Protein AF-A0AAU9XNI4-F1 (afdb_monomer_lite)

Secondary structure (DSSP, 8-state):
-PPPHHHHHHHHHHHHHS-TTTTPPP-------SS-SS---PPPSSTT----TTHHHHHHHBSSTTSPBPPPGGGSHHHHHHHHHHHHH--S-EEETTEEEPHHHHHHHHHHHHHHHHHT-HHHHHH---------HHHHHHHHHHHHHHHHHHHHHTTS----S-S--SSPPPPPPPPPSS-----SPP-----PPP--TT----------PPPPPP-PPPPPPP---PPPP-----PPPPP------------THHHHHHHHHTSS---TT--B-TTTSSB--TTTEEEETTEEEETTSSS-HHHHHHHHHHHS---PPP--

pLDDT: mean 70.48, std 19.42, range [34.66, 96.81]

Structure (mmCIF, N/CA/C/O backbone):
data_AF-A0AAU9XNI4-F1
#
_entry.id   AF-A0AAU9XNI4-F1
#
loop_
_atom_site.group_PDB
_atom_site.id
_atom_site.type_symbol
_atom_site.label_atom_id
_atom_site.label_alt_id
_atom_site.label_comp_id
_atom_site.label_asym_id
_atom_site.label_entity_id
_atom_site.label_seq_id
_atom_site.pdbx_PDB_ins_code
_atom_site.Cartn_x
_atom_site.Cartn_y
_atom_site.Cartn_z
_atom_site.occupancy
_atom_site.B_iso_or_equiv
_atom_site.auth_seq_id
_atom_site.auth_comp_id
_atom_site.auth_asym_id
_atom_site.auth_atom_id
_atom_site.pdbx_PDB_model_num
ATOM 1 N N . MET A 1 1 ? 1.219 12.174 18.904 1.00 65.38 1 MET A N 1
ATOM 2 C CA . MET A 1 1 ? -0.130 12.621 19.318 1.00 65.38 1 MET A CA 1
ATOM 3 C C . MET A 1 1 ? -1.025 11.400 19.369 1.00 65.38 1 MET A C 1
ATOM 5 O O . MET A 1 1 ? -1.149 10.740 18.344 1.00 65.38 1 MET A O 1
ATOM 9 N N . ALA A 1 2 ? -1.551 11.067 20.546 1.00 80.56 2 ALA A N 1
ATOM 10 C CA . ALA A 1 2 ? -2.466 9.942 20.737 1.00 80.56 2 ALA A CA 1
ATOM 11 C C . ALA A 1 2 ? -3.864 10.261 20.172 1.00 80.56 2 ALA A C 1
ATOM 13 O O . ALA A 1 2 ? -4.208 11.435 20.024 1.00 80.56 2 ALA A O 1
ATOM 14 N N . LEU A 1 3 ? -4.651 9.230 19.842 1.00 88.44 3 LEU A N 1
ATOM 15 C CA . LEU A 1 3 ? -6.060 9.398 19.460 1.00 88.44 3 LEU A CA 1
ATOM 16 C C . LEU A 1 3 ? -6.871 9.900 20.658 1.00 88.44 3 LEU A C 1
ATOM 18 O O . LEU A 1 3 ? -6.750 9.347 21.752 1.00 88.44 3 LEU A O 1
ATOM 22 N N . SER A 1 4 ? -7.721 10.907 20.450 1.00 93.19 4 SER A N 1
ATOM 23 C CA . SER A 1 4 ? -8.683 11.328 21.471 1.00 93.19 4 SER A CA 1
ATOM 24 C C . SER A 1 4 ? -9.759 10.257 21.687 1.00 93.19 4 SER A C 1
ATOM 26 O O . SER A 1 4 ? -10.029 9.436 20.809 1.00 93.19 4 SER A O 1
ATOM 28 N N . ASN A 1 5 ? -10.445 10.294 22.833 1.00 92.81 5 ASN A N 1
ATOM 29 C CA . ASN A 1 5 ? -11.563 9.379 23.098 1.00 92.81 5 ASN A CA 1
ATOM 30 C C . ASN A 1 5 ? -12.705 9.531 22.080 1.00 92.81 5 ASN A C 1
ATOM 32 O O . ASN A 1 5 ? -13.353 8.548 21.732 1.00 92.81 5 ASN A O 1
ATOM 36 N N . THR A 1 6 ? -12.944 10.743 21.573 1.00 94.75 6 THR A N 1
ATOM 37 C CA . THR A 1 6 ? -13.942 10.986 20.521 1.00 94.75 6 THR A CA 1
ATOM 38 C C . THR A 1 6 ? -13.533 10.338 19.200 1.00 94.75 6 THR A C 1
ATOM 40 O O . THR A 1 6 ? -14.339 9.644 18.587 1.00 94.75 6 THR A O 1
ATOM 43 N N . GLN A 1 7 ? -12.264 10.472 18.802 1.00 94.25 7 GLN A N 1
ATOM 44 C CA . GLN A 1 7 ? -11.718 9.822 17.608 1.00 94.25 7 GLN A CA 1
ATOM 45 C C . GLN A 1 7 ? -11.710 8.294 17.735 1.00 94.25 7 GLN A C 1
ATOM 47 O O . GLN A 1 7 ? -12.001 7.596 16.766 1.00 94.25 7 GLN A O 1
ATOM 52 N N . ALA A 1 8 ? -11.410 7.768 18.925 1.00 93.88 8 ALA A N 1
ATOM 53 C CA . ALA A 1 8 ? -11.440 6.335 19.200 1.00 93.88 8 ALA A CA 1
ATOM 54 C C . ALA A 1 8 ? -12.861 5.766 19.059 1.00 93.88 8 ALA A C 1
ATOM 56 O O . ALA A 1 8 ? -13.056 4.791 18.335 1.00 93.88 8 ALA A O 1
ATOM 57 N N . LYS A 1 9 ? -13.862 6.415 19.671 1.00 95.88 9 LYS A N 1
ATOM 58 C CA . LYS A 1 9 ? -15.278 6.031 19.533 1.00 95.88 9 LYS A CA 1
ATOM 59 C C . LYS A 1 9 ? -15.742 6.067 18.080 1.00 95.88 9 LYS A C 1
ATOM 61 O O . LYS A 1 9 ? -16.407 5.137 17.637 1.00 95.88 9 LYS A O 1
ATOM 66 N N . GLU A 1 10 ? -15.354 7.097 17.334 1.00 96.19 10 GLU A N 1
ATOM 67 C CA . GLU A 1 10 ? -15.701 7.199 15.917 1.00 96.19 10 GLU A CA 1
ATOM 68 C C . GLU A 1 10 ? -15.034 6.101 15.081 1.00 96.19 10 GLU A C 1
ATOM 70 O O . GLU A 1 10 ? -15.686 5.476 14.252 1.00 96.19 10 GLU A O 1
ATOM 75 N N . THR A 1 11 ? -13.765 5.785 15.351 1.00 94.56 11 THR A N 1
ATOM 76 C CA . THR A 1 11 ? -13.062 4.673 14.688 1.00 94.56 11 THR A CA 1
ATOM 77 C C . THR A 1 11 ? -13.780 3.343 14.928 1.00 94.56 11 THR A C 1
ATOM 79 O O . THR A 1 11 ? -13.970 2.570 13.993 1.00 94.56 11 THR A O 1
ATOM 82 N N . ILE A 1 12 ? -14.234 3.093 16.161 1.00 95.12 12 ILE A N 1
ATOM 83 C CA . ILE A 1 12 ? -14.996 1.889 16.520 1.00 95.12 12 ILE A CA 1
ATOM 84 C C . ILE A 1 12 ? -16.353 1.868 15.809 1.00 95.12 12 ILE A C 1
ATOM 86 O O . ILE A 1 12 ? -16.746 0.833 15.274 1.00 95.12 12 ILE A O 1
ATOM 90 N N . ARG A 1 13 ? -17.060 3.004 15.770 1.00 96.81 13 ARG A N 1
ATOM 91 C CA . ARG A 1 13 ? -18.342 3.136 15.064 1.00 96.81 13 ARG A CA 1
ATOM 92 C C . ARG A 1 13 ? -18.183 2.815 13.579 1.00 96.81 13 ARG A C 1
ATOM 94 O O . ARG A 1 13 ? -18.954 2.025 13.043 1.00 96.81 13 ARG A O 1
ATOM 101 N N . LEU A 1 14 ? -17.162 3.387 12.939 1.00 95.19 14 LEU A N 1
ATOM 102 C CA . LEU A 1 14 ? -16.848 3.135 11.534 1.00 95.19 14 LEU A CA 1
ATOM 103 C C . LEU A 1 14 ? -16.475 1.669 11.303 1.00 95.19 14 LEU A C 1
ATOM 105 O O . LEU A 1 14 ? -17.012 1.059 10.385 1.00 95.19 14 LEU A O 1
ATOM 109 N N . TRP A 1 15 ? -15.640 1.078 12.162 1.00 94.38 15 TRP A N 1
ATOM 110 C CA . TRP A 1 15 ? -15.290 -0.343 12.086 1.00 94.38 15 TRP A CA 1
ATOM 111 C C . TRP A 1 15 ? -16.522 -1.250 12.152 1.00 94.38 15 TRP A C 1
ATOM 113 O O . TRP A 1 15 ? -16.702 -2.089 11.277 1.00 94.38 15 TRP A O 1
ATOM 123 N N . LYS A 1 16 ? -17.408 -1.041 13.135 1.00 93.69 16 LYS A N 1
ATOM 124 C CA . LYS A 1 16 ? -18.644 -1.829 13.292 1.00 93.69 16 LYS A CA 1
ATOM 125 C C . LYS A 1 16 ? -19.624 -1.644 12.126 1.00 93.69 16 LYS A C 1
ATOM 127 O O . LYS A 1 16 ? -20.461 -2.508 11.906 1.00 93.69 16 LYS A O 1
ATOM 132 N N . SER A 1 17 ? -19.513 -0.542 11.378 1.00 95.38 17 SER A N 1
ATOM 133 C CA . SER A 1 17 ? -20.309 -0.295 10.167 1.00 95.38 17 SER A CA 1
ATOM 134 C C . SER A 1 17 ? -19.727 -0.906 8.885 1.00 95.38 17 SER A C 1
ATOM 136 O O . SER A 1 17 ? -20.398 -0.891 7.855 1.00 95.38 17 SER A O 1
ATOM 138 N N . LEU A 1 18 ? -18.490 -1.421 8.913 1.00 92.94 18 LEU A N 1
ATOM 139 C CA . LEU A 1 18 ? -17.895 -2.100 7.760 1.00 92.94 18 LEU A CA 1
ATOM 140 C C . LEU A 1 18 ? -18.588 -3.439 7.505 1.00 92.94 18 LEU A C 1
ATOM 142 O O . LEU A 1 18 ? -18.997 -4.122 8.442 1.00 92.94 18 LEU A O 1
ATOM 146 N N . HIS A 1 19 ? -18.644 -3.848 6.239 1.00 92.75 19 HIS A N 1
ATOM 147 C CA . HIS A 1 19 ? -19.140 -5.168 5.864 1.00 92.75 19 HIS A CA 1
ATOM 148 C C . HIS A 1 19 ? -18.263 -6.270 6.487 1.00 92.75 19 HIS A C 1
ATOM 150 O O . HIS A 1 19 ? -17.045 -6.114 6.563 1.00 92.75 19 HIS A O 1
ATOM 156 N N . GLU A 1 20 ? -18.840 -7.412 6.870 1.00 90.25 20 GLU A N 1
ATOM 157 C CA . GLU A 1 20 ? -18.099 -8.536 7.484 1.00 90.25 20 GLU A CA 1
ATOM 158 C C . GLU A 1 20 ? -16.915 -9.009 6.625 1.00 90.25 20 GLU A C 1
ATOM 160 O O . GLU A 1 20 ? -15.864 -9.397 7.132 1.00 90.25 20 GLU A O 1
ATOM 165 N N . TYR A 1 21 ? -17.071 -8.926 5.303 1.00 87.94 21 TYR A N 1
ATOM 166 C CA . TYR A 1 21 ? -16.000 -9.181 4.335 1.00 87.94 21 TYR A CA 1
ATOM 167 C C . TYR A 1 21 ? -14.798 -8.229 4.489 1.00 87.94 21 TYR A C 1
ATOM 169 O O . TYR A 1 21 ? -13.653 -8.647 4.346 1.00 87.94 21 TYR A O 1
ATOM 177 N N . ASP A 1 22 ? -15.036 -6.952 4.790 1.00 89.75 22 ASP A N 1
ATOM 178 C CA . ASP A 1 22 ? -13.979 -5.951 4.965 1.00 89.75 22 ASP A CA 1
ATOM 179 C C . ASP A 1 22 ? -13.346 -6.006 6.367 1.00 89.75 22 ASP A C 1
ATOM 181 O O . ASP A 1 22 ? -12.231 -5.516 6.552 1.00 89.75 22 ASP A O 1
ATOM 185 N N . GLN A 1 23 ? -14.032 -6.621 7.338 1.00 89.44 23 GLN A N 1
ATOM 186 C CA . GLN A 1 23 ? -13.525 -6.872 8.694 1.00 89.44 23 GLN A CA 1
ATOM 187 C C . GLN A 1 23 ? -12.623 -8.114 8.784 1.00 89.44 23 GLN A C 1
ATOM 189 O O . GLN A 1 23 ? -12.082 -8.408 9.851 1.00 89.44 23 GLN A O 1
ATOM 194 N N . GLN A 1 24 ? -12.460 -8.852 7.682 1.00 85.56 24 GLN A N 1
ATOM 195 C CA . GLN A 1 24 ? -11.654 -10.068 7.654 1.00 85.56 24 GLN A CA 1
ATOM 196 C C . GLN A 1 24 ? -10.205 -9.797 8.090 1.00 85.56 24 GLN A C 1
ATOM 198 O O . GLN A 1 24 ? -9.638 -8.741 7.780 1.00 85.56 24 GLN A O 1
ATOM 203 N N . PRO A 1 25 ? -9.576 -10.758 8.788 1.00 83.62 25 PRO A N 1
ATOM 204 C CA . PRO A 1 25 ? -8.201 -10.621 9.235 1.00 83.62 25 PRO A CA 1
ATOM 205 C C . PRO A 1 25 ? -7.240 -10.486 8.051 1.00 83.62 25 PRO A C 1
ATOM 207 O O . PRO A 1 25 ? -7.519 -10.888 6.917 1.00 83.62 25 PRO A O 1
ATOM 210 N N . THR A 1 26 ? -6.055 -9.942 8.328 1.00 83.38 26 THR A N 1
ATOM 211 C CA . THR A 1 26 ? -5.025 -9.753 7.304 1.00 83.38 26 THR A CA 1
ATOM 212 C C . THR A 1 26 ? -4.650 -11.095 6.682 1.00 83.38 26 THR A C 1
ATOM 214 O O . THR A 1 26 ? -4.211 -12.014 7.373 1.00 83.38 26 THR A O 1
ATOM 217 N N . THR A 1 27 ? -4.758 -11.205 5.356 1.00 77.81 27 THR A N 1
ATOM 218 C CA . THR A 1 27 ? -4.362 -12.428 4.653 1.00 77.81 27 THR A CA 1
ATOM 219 C C . THR A 1 27 ? -2.843 -12.471 4.490 1.00 77.81 27 THR A C 1
ATOM 221 O O . THR A 1 27 ? -2.242 -11.677 3.759 1.00 77.81 27 THR A O 1
ATOM 224 N N . PHE A 1 28 ? -2.191 -13.429 5.147 1.00 69.81 28 PHE A N 1
ATOM 225 C CA . PHE A 1 28 ? -0.757 -13.668 4.996 1.00 69.81 28 PHE A CA 1
ATOM 226 C C . PHE A 1 28 ? -0.506 -14.645 3.844 1.00 69.81 28 PHE A C 1
ATOM 228 O O . PHE A 1 28 ? -0.529 -15.859 4.021 1.00 69.81 28 PHE A O 1
ATOM 235 N N . ALA A 1 29 ? -0.244 -14.121 2.643 1.00 63.09 29 ALA A N 1
ATOM 236 C CA . ALA A 1 29 ? 0.113 -14.971 1.510 1.00 63.09 29 ALA A CA 1
ATOM 237 C C . ALA A 1 29 ? 1.445 -15.715 1.773 1.00 63.09 29 ALA A C 1
ATOM 239 O O . ALA A 1 29 ? 2.432 -15.069 2.152 1.00 63.09 29 ALA A O 1
ATOM 240 N N . PRO A 1 30 ? 1.531 -17.036 1.515 1.00 58.00 30 PRO A N 1
ATOM 241 C CA . PRO A 1 30 ? 2.790 -17.771 1.569 1.00 58.00 30 PRO A CA 1
ATOM 242 C C . PRO A 1 30 ? 3.771 -17.193 0.541 1.00 58.00 30 PRO A C 1
ATOM 244 O O . PRO A 1 30 ? 3.538 -17.228 -0.669 1.00 58.00 30 PRO A O 1
ATOM 247 N N . ARG A 1 31 ? 4.864 -16.592 1.023 1.00 59.81 31 ARG A N 1
ATOM 248 C CA . ARG A 1 31 ? 5.830 -15.863 0.180 1.00 59.81 31 ARG A CA 1
ATOM 249 C C . ARG A 1 31 ? 6.977 -16.725 -0.338 1.00 59.81 31 ARG A C 1
ATOM 251 O O . ARG A 1 31 ? 7.640 -16.335 -1.298 1.00 59.81 31 ARG A O 1
ATOM 258 N N . HIS A 1 32 ? 7.196 -17.891 0.260 1.00 57.19 32 HIS A N 1
ATOM 259 C CA . HIS A 1 32 ? 8.181 -18.843 -0.228 1.00 57.19 32 HIS A CA 1
ATOM 260 C C . HIS A 1 32 ? 7.639 -19.560 -1.468 1.00 57.19 32 HIS A C 1
ATOM 262 O O . HIS A 1 32 ? 6.611 -20.230 -1.411 1.00 57.19 32 HIS A O 1
ATOM 268 N N . ARG A 1 33 ? 8.333 -19.405 -2.597 1.00 54.50 33 ARG A N 1
ATOM 269 C CA . ARG A 1 33 ? 8.089 -20.178 -3.816 1.00 54.50 33 ARG A CA 1
ATOM 270 C C . ARG A 1 33 ? 9.347 -20.973 -4.120 1.00 54.50 33 ARG A C 1
ATOM 272 O O . ARG A 1 33 ? 10.357 -20.381 -4.484 1.00 54.50 33 ARG A O 1
ATOM 279 N N . THR A 1 34 ? 9.266 -22.291 -3.975 1.00 55.09 34 THR A N 1
ATOM 280 C CA . THR A 1 34 ? 10.333 -23.225 -4.369 1.00 55.09 34 THR A CA 1
ATOM 281 C C . THR A 1 34 ? 10.486 -23.303 -5.885 1.00 55.09 34 THR A C 1
ATOM 283 O O . THR A 1 34 ? 11.577 -23.559 -6.384 1.00 55.09 34 THR A O 1
ATOM 286 N N . THR A 1 35 ? 9.408 -23.047 -6.630 1.00 55.69 35 THR A N 1
ATOM 287 C CA . THR A 1 35 ? 9.362 -23.191 -8.086 1.00 55.69 35 THR A CA 1
ATOM 288 C C . THR A 1 35 ? 8.834 -21.929 -8.768 1.00 55.69 35 THR A C 1
ATOM 290 O O . THR A 1 35 ? 7.885 -21.270 -8.330 1.00 55.69 35 THR A O 1
ATOM 293 N N . LEU A 1 36 ? 9.489 -21.547 -9.865 1.00 57.09 36 LEU A N 1
ATOM 294 C CA . LEU A 1 36 ? 9.103 -20.397 -10.673 1.00 57.09 36 LEU A CA 1
ATOM 295 C C . LEU A 1 36 ? 8.041 -20.850 -11.692 1.00 57.09 36 LEU A C 1
ATOM 297 O O . LEU A 1 36 ? 8.361 -21.516 -12.667 1.00 57.09 36 LEU A O 1
ATOM 301 N N . VAL A 1 37 ? 6.773 -20.486 -11.477 1.00 59.06 37 VAL A N 1
ATOM 302 C CA . VAL A 1 37 ? 5.629 -20.933 -12.310 1.00 59.06 37 VAL A CA 1
ATOM 303 C C . VAL A 1 37 ? 5.667 -20.371 -13.748 1.00 59.06 37 VAL A C 1
ATOM 305 O O . VAL A 1 37 ? 4.979 -20.874 -14.632 1.00 59.06 37 VAL A O 1
ATOM 308 N N . LYS A 1 38 ? 6.472 -19.332 -14.027 1.00 53.91 38 LYS A N 1
ATOM 309 C CA . LYS A 1 38 ? 6.580 -18.726 -15.368 1.00 53.91 38 LYS A CA 1
ATOM 310 C C . LYS A 1 38 ? 7.962 -18.132 -15.650 1.00 53.91 38 LYS A C 1
ATOM 312 O O . LYS A 1 38 ? 8.409 -17.255 -14.917 1.00 53.91 38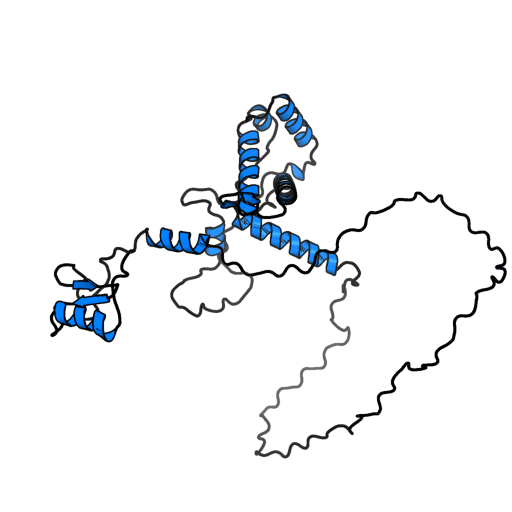 LYS A O 1
ATOM 317 N N . GLY A 1 39 ? 8.550 -18.533 -16.781 1.00 51.81 39 GLY A N 1
ATOM 318 C CA . GLY A 1 39 ? 9.742 -17.933 -17.394 1.00 51.81 39 GLY A CA 1
ATOM 319 C C . GLY A 1 39 ? 10.999 -18.802 -17.298 1.00 51.81 39 GLY A C 1
ATOM 320 O O . GLY A 1 39 ? 11.395 -19.215 -16.213 1.00 51.81 39 GLY A O 1
ATOM 321 N N . LYS A 1 40 ? 11.674 -19.037 -18.434 1.00 54.53 40 LYS A N 1
ATOM 322 C CA . LYS A 1 40 ? 13.068 -19.503 -18.437 1.00 54.53 40 LYS A CA 1
ATOM 323 C C . LYS A 1 40 ? 13.928 -18.357 -17.907 1.00 54.53 40 LYS A C 1
ATOM 325 O O . LYS A 1 40 ? 13.945 -17.280 -18.507 1.00 54.53 40 LYS A O 1
ATOM 330 N N . LEU A 1 41 ? 14.621 -18.567 -16.787 1.00 53.59 41 LEU A N 1
ATOM 331 C CA . LEU A 1 41 ? 15.644 -17.630 -16.333 1.00 53.59 41 LEU A CA 1
ATOM 332 C C . LEU A 1 41 ? 16.671 -17.509 -17.465 1.00 53.59 41 LEU A C 1
ATOM 334 O O . LEU A 1 41 ? 17.360 -18.477 -17.785 1.00 53.59 41 LEU A O 1
ATOM 338 N N . LYS A 1 42 ? 16.782 -16.333 -18.092 1.00 52.56 42 LYS A N 1
ATOM 339 C CA . LYS A 1 42 ? 18.002 -16.023 -18.836 1.00 52.56 42 LYS A CA 1
ATOM 340 C C . LYS A 1 42 ? 19.129 -16.094 -17.814 1.00 52.56 42 LYS A C 1
ATOM 342 O O . LYS A 1 42 ? 19.115 -15.326 -16.850 1.00 52.56 42 LYS A O 1
ATOM 347 N N . ALA A 1 43 ? 20.049 -17.038 -18.000 1.00 47.44 43 ALA A N 1
ATOM 348 C CA . ALA A 1 43 ? 21.238 -17.142 -17.171 1.00 47.44 43 ALA A CA 1
ATOM 349 C C . ALA A 1 43 ? 21.884 -15.747 -17.089 1.00 47.44 43 ALA A C 1
ATOM 351 O O . ALA A 1 43 ? 22.084 -15.110 -18.133 1.00 47.44 43 ALA A O 1
ATOM 352 N N . PRO A 1 44 ? 22.146 -15.214 -15.884 1.00 46.38 44 PRO A N 1
ATOM 353 C CA . PRO A 1 44 ? 22.790 -13.921 -15.769 1.00 46.38 44 PRO A CA 1
ATOM 354 C C . PRO A 1 44 ? 24.136 -13.995 -16.493 1.00 46.38 44 PRO A C 1
ATOM 356 O O . PRO A 1 44 ? 24.943 -14.887 -16.242 1.00 46.38 44 PRO A O 1
ATOM 359 N N . LYS A 1 45 ? 24.399 -13.032 -17.385 1.00 52.62 45 LYS A N 1
ATOM 360 C CA . LYS A 1 45 ? 25.641 -12.931 -18.181 1.00 52.62 45 LYS A CA 1
ATOM 361 C C . LYS A 1 45 ? 26.908 -12.810 -17.308 1.00 52.62 45 LYS A C 1
ATOM 363 O O . LYS A 1 45 ? 28.019 -12.788 -17.824 1.00 52.62 45 LYS A O 1
ATOM 368 N N . ARG A 1 46 ? 26.755 -12.727 -15.980 1.00 46.97 46 ARG A N 1
ATOM 369 C CA . ARG A 1 46 ? 27.830 -12.727 -14.988 1.00 46.97 46 ARG A CA 1
ATOM 370 C C . ARG A 1 46 ? 27.562 -13.797 -13.932 1.00 46.97 46 ARG A C 1
ATOM 372 O O . ARG A 1 46 ? 26.571 -13.744 -13.211 1.00 46.97 46 ARG A O 1
ATOM 379 N N . ARG A 1 47 ? 28.499 -14.737 -13.831 1.00 48.09 47 ARG A N 1
ATOM 380 C CA . ARG A 1 47 ? 28.489 -15.949 -12.997 1.00 48.09 47 ARG A CA 1
ATOM 381 C C . ARG A 1 47 ? 28.570 -15.690 -11.473 1.00 48.09 47 ARG A C 1
ATOM 383 O O . ARG A 1 47 ? 28.907 -16.603 -10.737 1.00 48.09 47 ARG A O 1
ATOM 390 N N . SER A 1 48 ? 28.312 -14.468 -10.989 1.00 49.56 48 SER A N 1
ATOM 391 C CA . SER A 1 48 ? 28.579 -14.073 -9.590 1.00 49.56 48 SER A CA 1
ATOM 392 C C . SER A 1 48 ? 27.340 -13.784 -8.742 1.00 49.56 48 SER A C 1
ATOM 394 O O . SER A 1 48 ? 27.469 -13.375 -7.592 1.00 49.56 48 SER A O 1
ATOM 396 N N . THR A 1 49 ? 26.132 -13.945 -9.277 1.00 49.06 49 THR A N 1
ATOM 397 C CA . THR A 1 49 ? 24.907 -13.796 -8.484 1.00 49.06 49 THR A CA 1
ATOM 398 C C . THR A 1 49 ? 24.001 -14.978 -8.767 1.00 49.06 49 THR A C 1
ATOM 400 O O . THR A 1 49 ? 23.301 -15.016 -9.775 1.00 49.06 49 THR A O 1
ATOM 403 N N . ASN A 1 50 ? 24.031 -15.959 -7.863 1.00 50.03 50 ASN A N 1
ATOM 404 C CA . ASN A 1 50 ? 23.002 -16.986 -7.764 1.00 50.03 50 ASN A CA 1
ATOM 405 C C . ASN A 1 50 ? 21.680 -16.289 -7.416 1.00 50.03 50 ASN A C 1
ATOM 407 O O . ASN A 1 50 ? 21.341 -16.101 -6.249 1.00 50.03 50 ASN A O 1
ATOM 411 N N . VAL A 1 51 ? 20.955 -15.824 -8.435 1.00 50.94 51 VAL A N 1
ATOM 412 C CA . VAL A 1 51 ? 19.595 -15.310 -8.273 1.00 50.94 51 VAL A CA 1
ATOM 413 C C . VAL A 1 51 ? 18.685 -16.525 -8.166 1.00 50.94 51 VAL A C 1
ATOM 415 O O . VAL A 1 51 ? 18.134 -16.996 -9.157 1.00 50.94 51 VAL A O 1
ATOM 418 N N . VAL A 1 52 ? 18.577 -17.066 -6.953 1.00 53.81 52 VAL A N 1
ATOM 419 C CA . VAL A 1 52 ? 17.607 -18.116 -6.644 1.00 53.81 52 VAL A CA 1
ATOM 420 C C . VAL A 1 52 ? 16.202 -17.519 -6.821 1.00 53.81 52 VAL A C 1
ATOM 422 O O . VAL A 1 52 ? 15.907 -16.475 -6.222 1.00 53.81 52 VAL A O 1
ATOM 425 N N . PRO A 1 53 ? 15.334 -18.130 -7.649 1.00 48.31 53 PRO A N 1
ATOM 426 C CA . PRO A 1 53 ? 13.915 -17.801 -7.727 1.00 48.31 53 PRO A CA 1
ATOM 427 C C . PRO A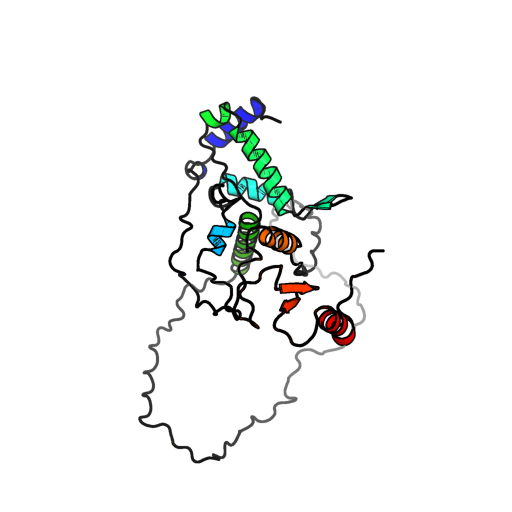 1 53 ? 13.295 -17.560 -6.346 1.00 48.31 53 PRO A C 1
ATOM 429 O O . PRO A 1 53 ? 13.465 -18.357 -5.436 1.00 48.31 53 PRO A O 1
ATOM 432 N N . GLY A 1 54 ? 12.605 -16.433 -6.164 1.00 55.28 54 GLY A N 1
ATOM 433 C CA . GLY A 1 54 ? 11.962 -16.097 -4.887 1.00 55.28 54 GLY A CA 1
ATOM 434 C C . GLY A 1 54 ? 12.862 -15.403 -3.858 1.00 55.28 54 GLY A C 1
ATOM 435 O O . GLY A 1 54 ? 12.343 -14.593 -3.098 1.00 55.28 54 GLY A O 1
ATOM 436 N N . LEU A 1 55 ? 14.191 -15.575 -3.886 1.00 61.75 55 LEU A N 1
ATOM 437 C CA . LEU A 1 55 ? 15.101 -14.957 -2.905 1.00 61.75 55 LEU A CA 1
ATOM 438 C C . LEU A 1 55 ? 15.019 -13.428 -2.911 1.00 61.75 55 LEU A C 1
ATOM 440 O O . LEU A 1 55 ? 15.007 -12.804 -1.855 1.00 61.75 55 LEU A O 1
ATOM 444 N N . ASP A 1 56 ? 14.929 -12.815 -4.090 1.00 56.34 56 ASP A N 1
ATOM 445 C CA . ASP A 1 56 ? 14.857 -11.356 -4.198 1.00 56.34 56 ASP A CA 1
ATOM 446 C C . ASP A 1 56 ? 13.489 -10.810 -3.759 1.00 56.34 56 ASP A C 1
ATOM 448 O O . ASP A 1 56 ? 13.410 -9.757 -3.137 1.00 56.34 56 ASP A O 1
ATOM 452 N N . SER A 1 57 ? 12.405 -11.558 -3.999 1.00 59.19 57 SER A N 1
ATOM 453 C CA . SER A 1 57 ? 11.073 -11.200 -3.480 1.00 59.19 57 SER A CA 1
ATOM 454 C C . SER A 1 57 ? 11.033 -11.314 -1.957 1.00 59.19 57 SER A C 1
ATOM 456 O O . SER A 1 57 ? 10.554 -10.409 -1.284 1.00 59.19 57 SER A O 1
ATOM 458 N N . THR A 1 58 ? 11.626 -12.377 -1.419 1.00 60.50 58 THR A N 1
ATOM 459 C CA . THR A 1 58 ? 11.784 -12.620 0.013 1.00 60.50 58 THR A CA 1
ATOM 460 C C . THR A 1 58 ? 12.640 -11.532 0.673 1.00 60.50 58 THR A C 1
ATOM 462 O O . THR A 1 58 ? 12.195 -10.904 1.630 1.00 60.50 58 THR A O 1
ATOM 465 N N . ARG A 1 59 ? 13.809 -11.192 0.107 1.00 60.88 59 ARG A N 1
ATOM 466 C CA . ARG A 1 59 ? 14.666 -10.082 0.574 1.00 60.88 59 ARG A CA 1
ATOM 467 C C . ARG A 1 59 ? 13.959 -8.730 0.541 1.00 60.88 59 ARG A C 1
ATOM 469 O O . ARG A 1 59 ? 14.173 -7.919 1.433 1.00 60.88 59 ARG A O 1
ATOM 476 N N . ARG A 1 60 ? 13.123 -8.481 -0.471 1.00 59.84 60 ARG A N 1
ATOM 477 C CA . ARG A 1 60 ? 12.331 -7.247 -0.579 1.00 59.84 60 ARG A CA 1
ATOM 478 C C . ARG A 1 60 ? 11.202 -7.168 0.439 1.00 59.84 60 ARG A C 1
ATOM 480 O O . ARG A 1 60 ? 10.717 -6.067 0.659 1.00 59.84 60 ARG A O 1
ATOM 487 N N . CYS A 1 61 ? 10.766 -8.278 1.028 1.00 60.31 61 CYS A N 1
ATOM 488 C CA . CYS A 1 61 ? 9.760 -8.261 2.084 1.00 60.31 61 CYS A CA 1
ATOM 489 C C . CYS A 1 61 ? 10.375 -7.943 3.449 1.00 60.31 61 CYS A C 1
ATOM 491 O O . CYS A 1 61 ? 9.738 -7.261 4.235 1.00 60.31 61 CYS A O 1
ATOM 493 N N . PHE A 1 62 ? 11.603 -8.354 3.750 1.00 59.91 62 PHE A N 1
ATOM 494 C CA . PHE A 1 62 ? 12.169 -8.116 5.080 1.00 59.91 62 PHE A CA 1
ATOM 495 C C . PHE A 1 62 ? 12.519 -6.638 5.329 1.00 59.91 62 PHE A C 1
ATOM 497 O O . PHE A 1 62 ? 13.213 -6.000 4.536 1.00 59.91 62 PHE A O 1
ATOM 504 N N . LEU A 1 63 ? 12.052 -6.098 6.457 1.00 63.66 63 LEU A N 1
ATOM 505 C CA . LEU A 1 63 ? 12.316 -4.730 6.932 1.00 63.66 63 LEU A CA 1
ATOM 506 C C . LEU A 1 63 ? 13.669 -4.604 7.683 1.00 63.66 63 LEU A C 1
ATOM 508 O O . LEU A 1 63 ? 13.976 -3.540 8.214 1.00 63.66 63 LEU A O 1
ATOM 512 N N . GLY A 1 64 ? 14.486 -5.667 7.710 1.00 61.56 64 GLY A N 1
ATOM 513 C CA . GLY A 1 64 ? 15.688 -5.822 8.542 1.00 61.56 64 GLY A CA 1
ATOM 514 C C . GLY A 1 64 ? 15.880 -7.274 9.005 1.00 61.56 64 GLY A C 1
ATOM 515 O O . GLY A 1 64 ? 14.953 -8.077 8.885 1.00 61.56 64 GLY A O 1
ATOM 516 N N . SER A 1 65 ? 17.064 -7.608 9.535 1.00 53.44 65 SER A N 1
ATOM 517 C CA . SER A 1 65 ? 17.484 -8.990 9.848 1.00 53.44 65 SER A CA 1
ATOM 518 C C . SER A 1 65 ? 16.539 -9.759 10.786 1.00 53.44 65 SER A C 1
ATOM 520 O O . SER A 1 65 ? 16.475 -10.976 10.680 1.00 53.44 65 SER A O 1
ATOM 522 N N . ASN A 1 66 ? 15.753 -9.063 11.619 1.00 51.22 66 ASN A N 1
ATOM 523 C CA . ASN A 1 66 ? 14.845 -9.662 12.614 1.00 51.22 66 ASN A CA 1
ATOM 524 C C . ASN A 1 66 ? 13.408 -9.114 12.528 1.00 51.22 66 ASN A C 1
ATOM 526 O O . ASN A 1 66 ? 12.662 -9.134 13.501 1.00 51.22 66 ASN A O 1
ATOM 530 N N . SER A 1 67 ? 13.030 -8.541 11.390 1.00 58.84 67 SER A N 1
ATOM 531 C CA . SER A 1 67 ? 11.727 -7.884 11.236 1.00 58.84 67 SER A CA 1
ATOM 532 C C . SER A 1 67 ? 10.738 -8.755 10.471 1.00 58.84 67 SER A C 1
ATOM 534 O O . SER A 1 67 ? 11.131 -9.522 9.588 1.00 58.84 67 SER A O 1
ATOM 536 N N . ALA A 1 68 ? 9.449 -8.608 10.781 1.00 63.19 68 ALA A N 1
ATOM 537 C CA . ALA A 1 68 ? 8.399 -9.289 10.041 1.00 63.19 68 ALA A CA 1
ATOM 538 C C . ALA A 1 68 ? 8.453 -8.916 8.543 1.00 63.19 68 ALA A C 1
ATOM 540 O O . ALA A 1 68 ? 8.810 -7.787 8.181 1.00 63.19 68 ALA A O 1
ATOM 541 N N . PRO A 1 69 ? 8.116 -9.852 7.640 1.00 69.12 69 PRO A N 1
ATOM 542 C CA . PRO A 1 69 ? 8.057 -9.555 6.221 1.00 69.12 69 PRO A CA 1
ATOM 543 C C . PRO A 1 69 ? 6.941 -8.542 5.948 1.00 69.12 69 PRO A C 1
ATOM 545 O O . PRO A 1 69 ? 5.768 -8.804 6.218 1.00 69.12 69 PRO A O 1
ATOM 548 N N . ALA A 1 70 ? 7.313 -7.412 5.356 1.00 78.12 70 ALA A N 1
ATOM 549 C CA . ALA A 1 70 ? 6.410 -6.377 4.896 1.00 78.12 70 ALA A CA 1
ATOM 550 C C . ALA A 1 70 ? 5.307 -6.962 4.015 1.00 78.12 70 ALA A C 1
ATOM 552 O O . ALA A 1 70 ? 5.545 -7.778 3.110 1.00 78.12 70 ALA A O 1
ATOM 553 N N . GLN A 1 71 ? 4.096 -6.493 4.277 1.00 85.75 71 GLN A N 1
ATOM 554 C CA . GLN A 1 71 ? 2.912 -6.864 3.541 1.00 85.75 71 GLN A CA 1
ATOM 555 C C . GLN A 1 71 ? 2.719 -6.021 2.288 1.00 85.75 71 GLN A C 1
ATOM 557 O O . GLN A 1 71 ? 3.296 -4.942 2.098 1.00 85.75 71 GLN A O 1
ATOM 562 N N . TRP A 1 72 ? 1.903 -6.574 1.399 1.00 87.06 72 TRP A N 1
ATOM 563 C CA . TRP A 1 72 ? 1.354 -5.819 0.293 1.00 87.06 72 TRP A CA 1
ATOM 564 C C . TRP A 1 72 ? 0.158 -4.995 0.791 1.00 87.06 72 TRP A C 1
ATOM 566 O O . TRP A 1 72 ? -0.590 -5.478 1.639 1.00 87.06 72 TRP A O 1
ATOM 576 N N . PRO A 1 73 ? -0.064 -3.776 0.271 1.00 90.81 73 PRO A N 1
ATOM 577 C CA . PRO A 1 73 ? -1.225 -2.972 0.651 1.00 90.81 73 PRO A CA 1
ATOM 578 C C . PRO A 1 73 ? -2.585 -3.630 0.367 1.00 90.81 73 PRO A C 1
ATOM 580 O O . PRO A 1 73 ? -3.576 -3.190 0.924 1.00 90.81 73 PRO A O 1
ATOM 583 N N . ASP A 1 74 ? -2.644 -4.667 -0.476 1.00 88.62 74 ASP A N 1
ATOM 584 C CA . ASP A 1 74 ? -3.853 -5.451 -0.774 1.00 88.62 74 ASP A CA 1
ATOM 585 C C . ASP A 1 74 ? -4.114 -6.600 0.226 1.00 88.62 74 ASP A C 1
ATOM 587 O O . ASP A 1 74 ? -4.984 -7.431 -0.012 1.00 88.62 74 ASP A O 1
ATOM 591 N N . CYS A 1 75 ? -3.385 -6.658 1.348 1.00 87.44 75 CYS A N 1
ATOM 592 C CA . CYS A 1 75 ? -3.547 -7.700 2.370 1.00 87.44 75 CYS A CA 1
ATOM 593 C C . CYS A 1 75 ? -4.868 -7.630 3.161 1.00 87.44 75 CYS A C 1
ATOM 595 O O . CYS A 1 75 ? -5.281 -8.641 3.730 1.00 87.44 75 CYS A O 1
ATOM 597 N N . ASN A 1 76 ? -5.510 -6.461 3.197 1.00 89.81 76 ASN A N 1
ATOM 598 C CA . ASN A 1 76 ? -6.871 -6.239 3.680 1.00 89.81 76 ASN A CA 1
ATOM 599 C C . ASN A 1 76 ? -7.425 -4.945 3.036 1.00 89.81 76 ASN A C 1
ATOM 601 O O . ASN A 1 76 ? -6.676 -4.130 2.482 1.00 89.81 76 ASN A O 1
ATOM 605 N N . ARG A 1 77 ? -8.746 -4.749 3.090 1.00 90.38 77 ARG A N 1
ATOM 606 C CA . ARG A 1 77 ? -9.432 -3.662 2.369 1.00 90.38 77 ARG A CA 1
ATOM 607 C C . ARG A 1 77 ? -9.212 -2.286 2.988 1.00 90.38 77 ARG A C 1
ATOM 609 O O . ARG A 1 77 ? -9.046 -1.307 2.260 1.00 90.38 77 ARG A O 1
ATOM 616 N N . TYR A 1 78 ? -9.150 -2.201 4.312 1.00 91.94 78 TYR A N 1
ATOM 617 C CA . TYR A 1 78 ? -8.949 -0.933 5.008 1.00 91.94 78 TYR A CA 1
ATOM 618 C C . TYR A 1 78 ? -7.500 -0.424 4.885 1.00 91.94 78 TYR A C 1
ATOM 620 O O . TYR A 1 78 ? -7.290 0.766 4.667 1.00 91.94 78 TYR A O 1
ATOM 628 N N . THR A 1 79 ? -6.488 -1.294 4.908 1.00 93.06 79 THR A N 1
ATOM 629 C CA . THR A 1 79 ? -5.089 -0.961 4.598 1.00 93.06 79 THR A CA 1
ATOM 630 C C . THR A 1 79 ? -4.955 -0.516 3.144 1.00 93.06 79 THR A C 1
ATOM 632 O O . THR A 1 79 ? -4.318 0.506 2.886 1.00 93.06 79 THR A O 1
ATOM 635 N N . GLU A 1 80 ? -5.599 -1.207 2.195 1.00 93.38 80 GLU A N 1
ATOM 636 C CA . GLU A 1 80 ? -5.634 -0.789 0.788 1.00 93.38 80 GLU A CA 1
ATOM 637 C C . GLU A 1 80 ? -6.218 0.627 0.648 1.00 93.38 80 GLU A C 1
ATOM 639 O O . GLU A 1 80 ? -5.664 1.466 -0.072 1.00 93.38 80 GLU A O 1
ATOM 644 N N . ALA A 1 81 ? -7.315 0.911 1.358 1.00 93.94 81 ALA A N 1
ATOM 645 C CA . ALA A 1 81 ? -7.991 2.203 1.353 1.00 93.94 81 ALA A CA 1
ATOM 646 C C . ALA A 1 81 ? -7.139 3.315 1.988 1.00 93.94 81 ALA A C 1
ATOM 648 O O . ALA A 1 81 ? -6.953 4.363 1.367 1.00 93.94 81 ALA A O 1
ATOM 649 N N . VAL A 1 82 ? -6.553 3.079 3.168 1.00 94.94 82 VAL A N 1
ATOM 650 C CA . VAL A 1 82 ? -5.661 4.035 3.849 1.00 94.94 82 VAL A CA 1
ATOM 651 C C . VAL A 1 82 ? -4.462 4.365 2.965 1.00 94.94 82 VAL A C 1
ATOM 653 O O . VAL A 1 82 ? -4.163 5.535 2.735 1.00 94.94 82 VAL A O 1
ATOM 656 N N . ILE A 1 83 ? -3.799 3.351 2.406 1.00 95.56 83 ILE A N 1
ATOM 657 C CA . ILE A 1 83 ? -2.645 3.550 1.526 1.00 95.56 83 ILE A CA 1
ATOM 658 C C . ILE A 1 83 ? -3.041 4.283 0.240 1.00 95.56 83 ILE A C 1
ATOM 660 O O . ILE A 1 83 ? -2.304 5.164 -0.209 1.00 95.56 83 ILE A O 1
ATOM 664 N N . SER A 1 84 ? -4.204 3.965 -0.338 1.00 94.69 84 SER A N 1
ATOM 665 C CA . SER A 1 84 ? -4.740 4.690 -1.497 1.00 94.69 84 SER A CA 1
ATOM 666 C C . SER A 1 84 ? -4.951 6.169 -1.173 1.00 94.69 84 SER A C 1
ATOM 668 O O . SER A 1 84 ? -4.538 7.028 -1.951 1.00 94.69 84 SER A O 1
ATOM 670 N N . GLN A 1 85 ? -5.518 6.471 -0.004 1.00 96.06 85 GLN A N 1
ATOM 671 C CA . GLN A 1 85 ? -5.750 7.843 0.433 1.00 96.06 85 GLN A CA 1
ATOM 672 C C . GLN A 1 85 ? -4.439 8.595 0.685 1.00 96.06 85 GLN A C 1
ATOM 674 O O . GLN A 1 85 ? -4.278 9.719 0.216 1.00 96.06 85 GLN A O 1
ATOM 679 N N . LEU A 1 86 ? -3.458 7.962 1.332 1.00 96.00 86 LEU A N 1
ATOM 680 C CA . LEU A 1 86 ? -2.126 8.544 1.522 1.00 96.00 86 LEU A CA 1
ATOM 681 C C . LEU A 1 86 ? -1.411 8.798 0.188 1.00 96.00 86 LEU A C 1
ATOM 683 O O . LEU A 1 86 ? -0.717 9.798 0.031 1.00 96.00 86 LEU A O 1
ATOM 687 N N . CYS A 1 87 ? -1.603 7.925 -0.801 1.00 94.12 87 CYS A N 1
ATOM 688 C CA . CYS A 1 87 ? -1.072 8.127 -2.146 1.00 94.12 87 CYS A CA 1
ATOM 689 C C . CYS A 1 87 ? -1.722 9.314 -2.872 1.00 94.12 87 CYS A C 1
ATOM 691 O O . CYS A 1 87 ? -1.050 9.924 -3.703 1.00 94.12 87 CYS A O 1
ATOM 693 N N . ASN A 1 88 ? -2.984 9.639 -2.578 1.00 93.69 88 ASN A N 1
ATOM 694 C CA . ASN A 1 88 ? -3.654 10.833 -3.102 1.00 93.69 88 ASN A CA 1
ATOM 695 C C . ASN A 1 88 ? -3.172 12.107 -2.394 1.00 93.69 88 ASN A C 1
ATOM 697 O O . ASN A 1 88 ? -2.981 13.126 -3.051 1.00 93.69 88 ASN A O 1
ATOM 701 N N . LEU A 1 89 ? -2.931 12.036 -1.079 1.00 94.69 89 LEU A N 1
ATOM 702 C CA . LEU A 1 89 ? -2.366 13.140 -0.294 1.00 94.69 89 LEU A CA 1
ATOM 703 C C . LEU A 1 89 ? -0.935 13.487 -0.726 1.00 94.69 89 LEU A C 1
ATOM 705 O O . LEU A 1 89 ? -0.568 14.657 -0.757 1.00 94.69 89 LEU A O 1
ATOM 709 N N . HIS A 1 90 ? -0.151 12.479 -1.118 1.00 92.69 90 HIS A N 1
ATOM 710 C CA . HIS A 1 90 ? 1.219 12.637 -1.609 1.00 92.69 90 HIS A CA 1
ATOM 711 C C . HIS A 1 90 ? 1.307 12.287 -3.099 1.00 92.69 90 HIS A C 1
ATOM 713 O O . HIS A 1 90 ? 1.716 11.170 -3.431 1.00 92.69 90 HIS A O 1
ATOM 719 N N . PRO A 1 91 ? 0.949 13.190 -4.033 1.00 88.94 91 PRO A N 1
ATOM 720 C CA . PRO A 1 91 ? 0.967 12.891 -5.468 1.00 88.94 91 PRO A CA 1
ATOM 721 C C . PRO A 1 91 ? 2.387 12.718 -6.032 1.00 88.94 91 PRO A C 1
ATOM 723 O O . PRO A 1 91 ? 2.585 12.000 -7.015 1.00 88.94 91 PRO A O 1
ATOM 726 N N . GLY A 1 92 ? 3.394 13.322 -5.397 1.00 89.06 92 GLY A N 1
ATOM 727 C CA . GLY A 1 92 ? 4.779 13.323 -5.858 1.00 89.06 92 GLY A CA 1
ATOM 728 C C . GLY A 1 92 ? 5.796 13.403 -4.717 1.00 89.06 92 GLY A C 1
ATOM 729 O O . GLY A 1 92 ? 5.422 13.347 -3.547 1.00 89.06 92 GLY A O 1
ATOM 730 N N . PRO A 1 93 ? 7.098 13.473 -5.044 1.00 87.06 93 PRO A N 1
ATOM 731 C CA . PRO A 1 93 ? 8.140 13.723 -4.057 1.00 87.06 93 PRO A CA 1
ATOM 732 C C . PRO A 1 93 ? 8.042 15.153 -3.516 1.00 87.06 93 PRO A C 1
ATOM 734 O O . PRO A 1 93 ? 7.785 16.094 -4.269 1.00 87.06 93 PRO A O 1
ATOM 737 N N . GLU A 1 94 ? 8.305 15.320 -2.225 1.00 88.00 94 GLU A N 1
ATOM 738 C CA . GLU A 1 94 ? 8.299 16.626 -1.572 1.00 88.00 94 GLU A CA 1
ATOM 739 C C . GLU A 1 94 ? 9.717 17.209 -1.573 1.00 88.00 94 GLU A C 1
ATOM 741 O O . GLU A 1 94 ? 10.705 16.532 -1.266 1.00 88.00 94 GLU A O 1
ATOM 746 N N . LYS A 1 95 ? 9.835 18.479 -1.963 1.00 86.50 95 LYS A N 1
ATOM 747 C CA . LYS A 1 95 ? 11.107 19.203 -1.983 1.00 86.50 95 LYS A CA 1
ATOM 748 C C . LYS A 1 95 ? 11.132 20.173 -0.812 1.00 86.50 95 LYS A C 1
ATOM 750 O O . LYS A 1 95 ? 10.459 21.196 -0.836 1.00 86.50 95 LYS A O 1
ATOM 755 N N . SER A 1 96 ? 11.942 19.871 0.195 1.00 80.38 96 SER A N 1
ATOM 756 C CA . SER A 1 96 ? 12.305 20.842 1.228 1.00 80.38 96 SER A CA 1
ATOM 757 C C . SER A 1 96 ? 13.574 21.593 0.815 1.00 80.38 96 SER A C 1
ATOM 759 O O . SER A 1 96 ? 14.373 21.070 0.035 1.00 80.38 96 SER A O 1
ATOM 761 N N . LYS A 1 97 ? 13.811 22.784 1.385 1.00 76.44 97 LYS A N 1
ATOM 762 C CA . LYS A 1 97 ? 14.975 23.646 1.076 1.00 76.44 97 LYS A CA 1
ATOM 763 C C . LYS A 1 97 ? 16.336 22.927 1.143 1.00 76.44 97 LYS A C 1
ATOM 765 O O . LYS A 1 97 ? 17.285 23.386 0.523 1.00 76.44 97 LYS A O 1
ATOM 770 N N . LYS A 1 98 ? 16.444 21.822 1.893 1.00 80.12 98 LYS A N 1
ATOM 771 C CA . LYS A 1 98 ? 17.696 21.071 2.104 1.00 80.12 98 LYS A CA 1
ATOM 772 C C . LYS A 1 98 ? 17.667 19.629 1.581 1.00 80.12 98 LYS A C 1
ATOM 774 O O . LYS A 1 98 ? 18.719 19.008 1.474 1.00 80.12 98 LYS A O 1
ATOM 779 N N . LYS A 1 99 ? 16.490 19.058 1.291 1.00 83.56 99 LYS A N 1
ATOM 780 C CA . LYS A 1 99 ? 16.358 17.636 0.928 1.00 83.56 99 LYS A CA 1
ATOM 781 C C . LYS A 1 99 ? 15.091 17.359 0.125 1.00 83.56 99 LYS A C 1
ATOM 783 O O . LYS A 1 99 ? 14.013 17.835 0.474 1.00 83.56 99 LYS A O 1
ATOM 788 N N . THR A 1 100 ? 15.214 16.511 -0.893 1.00 88.44 100 THR A N 1
ATOM 789 C CA . THR A 1 100 ? 14.059 15.901 -1.566 1.00 88.44 100 THR A CA 1
ATOM 790 C C . THR A 1 100 ? 13.716 14.583 -0.877 1.00 88.44 100 THR A C 1
ATOM 792 O O . THR A 1 100 ? 14.563 13.692 -0.775 1.00 88.44 100 THR A O 1
ATOM 795 N N . THR A 1 101 ? 12.489 14.450 -0.384 1.00 86.56 101 THR A N 1
ATOM 796 C CA . THR A 1 101 ? 11.950 13.208 0.177 1.00 86.56 101 THR A CA 1
ATOM 797 C C . THR A 1 101 ? 11.159 12.465 -0.893 1.00 86.56 101 THR A C 1
ATOM 799 O O . THR A 1 101 ? 10.373 13.030 -1.651 1.00 86.56 101 THR A O 1
ATOM 802 N N . ASN A 1 102 ? 11.395 11.157 -0.993 1.00 91.75 102 ASN A N 1
ATOM 803 C CA . ASN A 1 102 ? 10.674 10.311 -1.938 1.00 91.75 102 ASN A CA 1
ATOM 804 C C . ASN A 1 102 ? 9.200 10.202 -1.510 1.00 91.75 102 ASN A C 1
ATOM 806 O O . ASN A 1 102 ? 8.928 9.955 -0.334 1.00 91.75 102 ASN A O 1
ATOM 810 N N . ARG A 1 103 ? 8.267 10.286 -2.464 1.00 93.06 103 ARG A N 1
ATOM 811 C CA . ARG A 1 103 ? 6.831 10.025 -2.274 1.00 93.06 103 ARG A CA 1
ATOM 812 C C . ARG A 1 103 ? 6.555 8.811 -1.379 1.00 93.06 103 ARG A C 1
ATOM 814 O O . ARG A 1 103 ? 5.816 8.907 -0.408 1.00 93.06 103 ARG A O 1
ATOM 821 N N . TRP A 1 104 ? 7.191 7.672 -1.663 1.00 93.62 104 TRP A N 1
ATOM 822 C CA . TRP A 1 104 ? 6.955 6.430 -0.916 1.00 93.62 104 TRP A CA 1
ATOM 823 C C . TRP A 1 104 ? 7.424 6.515 0.534 1.00 93.62 104 TRP A C 1
ATOM 825 O O . TRP A 1 104 ? 6.832 5.890 1.407 1.00 93.62 104 TRP A O 1
ATOM 835 N N . SER A 1 105 ? 8.464 7.308 0.806 1.00 92.19 105 SER A N 1
ATOM 836 C CA . SER A 1 105 ? 8.933 7.528 2.175 1.00 92.19 105 SER A CA 1
ATOM 837 C C . SER A 1 105 ? 7.940 8.346 3.001 1.00 92.19 105 SER A C 1
ATOM 839 O O . SER A 1 105 ? 7.754 8.035 4.172 1.00 92.19 105 SER A O 1
ATOM 841 N N . LEU A 1 106 ? 7.261 9.320 2.385 1.00 93.69 106 LEU A N 1
ATOM 842 C CA . LEU A 1 106 ? 6.211 10.114 3.031 1.00 93.69 106 LEU A CA 1
ATOM 843 C C . LEU A 1 106 ? 4.992 9.246 3.344 1.00 93.69 106 LEU A C 1
ATOM 845 O O . LEU A 1 106 ? 4.563 9.183 4.490 1.00 93.69 106 LEU A O 1
ATOM 849 N N . VAL A 1 107 ? 4.522 8.475 2.359 1.00 95.50 107 VAL A N 1
ATOM 850 C CA . VAL A 1 107 ? 3.392 7.553 2.547 1.00 95.50 107 VAL A CA 1
ATOM 851 C C . VAL A 1 107 ? 3.687 6.523 3.642 1.00 95.50 107 VAL A C 1
ATOM 853 O O . VAL A 1 107 ? 2.858 6.321 4.522 1.00 95.50 107 VAL A O 1
ATOM 856 N N . CYS A 1 108 ? 4.870 5.895 3.640 1.00 93.38 108 CYS A N 1
ATOM 857 C CA . CYS A 1 108 ? 5.248 4.949 4.695 1.00 93.38 108 CYS A CA 1
ATOM 858 C C . CYS A 1 108 ? 5.352 5.613 6.077 1.00 93.38 108 CYS A C 1
ATOM 860 O O . CYS A 1 108 ? 5.010 4.981 7.074 1.00 93.38 108 CYS A O 1
ATOM 862 N N . LYS A 1 109 ? 5.832 6.862 6.149 1.00 93.44 109 LYS A N 1
ATOM 863 C CA . LYS A 1 109 ? 5.936 7.619 7.402 1.00 93.44 109 LYS A CA 1
ATOM 864 C C . LYS A 1 109 ? 4.552 7.912 7.980 1.00 93.44 109 LYS A C 1
ATOM 866 O O . LYS A 1 109 ? 4.320 7.631 9.152 1.00 93.44 109 LYS A O 1
ATOM 871 N N . ASP A 1 110 ? 3.641 8.423 7.162 1.00 94.94 110 ASP A N 1
ATOM 872 C CA . ASP A 1 110 ? 2.288 8.761 7.604 1.00 94.94 110 ASP A CA 1
ATOM 873 C C . ASP A 1 110 ? 1.488 7.507 7.954 1.00 94.94 110 ASP A C 1
ATOM 875 O O . ASP A 1 110 ? 0.808 7.478 8.978 1.00 94.94 110 ASP A O 1
ATOM 879 N N . TYR A 1 111 ? 1.640 6.435 7.171 1.00 95.44 111 TYR A N 1
ATOM 880 C CA . TYR A 1 111 ? 1.042 5.139 7.480 1.00 95.44 111 TYR A CA 1
ATOM 881 C C . TYR A 1 111 ? 1.514 4.598 8.833 1.00 95.44 111 TYR A C 1
ATOM 883 O O . TYR A 1 111 ? 0.685 4.205 9.648 1.00 95.44 111 TYR A O 1
ATOM 891 N N . ARG A 1 112 ? 2.824 4.640 9.112 1.00 93.25 112 ARG A N 1
ATOM 892 C CA . ARG A 1 112 ? 3.369 4.247 10.419 1.00 93.25 112 ARG A CA 1
ATOM 893 C C . ARG A 1 112 ? 2.814 5.121 11.544 1.00 93.25 112 ARG A C 1
ATOM 895 O O . ARG A 1 112 ? 2.445 4.608 12.591 1.00 93.25 112 ARG A O 1
ATOM 902 N N . GLY A 1 113 ? 2.678 6.425 11.309 1.00 94.25 113 GLY A N 1
ATOM 903 C CA . GLY A 1 113 ? 2.049 7.328 12.269 1.00 94.25 113 GLY A CA 1
ATOM 904 C C . GLY A 1 113 ? 0.587 6.971 12.566 1.00 94.25 113 GLY A C 1
ATOM 905 O O . GLY A 1 113 ? 0.156 7.095 13.709 1.00 94.25 113 GLY A O 1
ATOM 906 N N . ILE A 1 114 ? -0.179 6.516 11.570 1.00 94.38 114 ILE A N 1
ATOM 907 C CA . ILE A 1 114 ? -1.550 6.010 11.762 1.00 94.38 114 ILE A CA 1
ATOM 908 C C . ILE A 1 114 ? -1.525 4.683 12.527 1.00 94.38 114 ILE A C 1
ATOM 910 O O . ILE A 1 114 ? -2.256 4.532 13.502 1.00 94.38 114 ILE A O 1
ATOM 914 N N . GLN A 1 115 ? -0.660 3.756 12.116 1.00 92.94 115 GLN A N 1
ATOM 915 C CA . GLN A 1 115 ? -0.471 2.450 12.745 1.00 92.94 115 GLN A CA 1
ATOM 916 C C . GLN A 1 115 ? -0.175 2.593 14.241 1.00 92.94 115 GLN A C 1
ATOM 918 O O . GLN A 1 115 ? -0.911 2.053 15.059 1.00 92.94 115 GLN A O 1
ATOM 923 N N . GLU A 1 116 ? 0.821 3.398 14.614 1.00 92.56 116 GLU A N 1
ATOM 924 C CA . GLU A 1 116 ? 1.177 3.659 16.013 1.00 92.56 116 GLU A CA 1
ATOM 925 C C . GLU A 1 116 ? 0.006 4.261 16.801 1.00 92.56 116 GLU A C 1
ATOM 927 O O . GLU A 1 116 ? -0.248 3.874 17.937 1.00 92.56 116 GLU A O 1
ATOM 932 N N . ARG A 1 117 ? -0.746 5.195 16.211 1.00 93.38 117 ARG A N 1
ATOM 933 C CA . ARG A 1 117 ? -1.881 5.845 16.884 1.00 93.38 117 ARG A CA 1
ATOM 934 C C . ARG A 1 117 ? -3.042 4.894 17.148 1.00 93.38 117 ARG A C 1
ATOM 936 O O . ARG A 1 117 ? -3.647 4.980 18.213 1.00 93.38 117 ARG A O 1
ATOM 943 N N . VAL A 1 118 ? -3.353 4.027 16.187 1.00 93.06 118 VAL A N 1
ATOM 944 C CA . VAL A 1 118 ? -4.433 3.038 16.296 1.00 93.06 118 VAL A CA 1
ATOM 945 C C . VAL A 1 118 ? -4.027 1.919 17.250 1.00 93.06 118 VAL A C 1
ATOM 947 O O . VAL A 1 118 ? -4.762 1.630 18.190 1.00 93.06 118 VAL A O 1
ATOM 950 N N . MET A 1 119 ? -2.836 1.344 17.066 1.00 90.75 119 MET A N 1
ATOM 951 C CA . MET A 1 119 ? -2.379 0.189 17.845 1.00 90.75 119 MET A CA 1
ATOM 952 C C . MET A 1 119 ? -2.071 0.535 19.308 1.00 90.75 119 MET A C 1
ATOM 954 O O . MET A 1 119 ? -2.275 -0.303 20.179 1.00 90.75 119 MET A O 1
ATOM 958 N N . ASN A 1 120 ? -1.659 1.774 19.609 1.00 92.44 120 ASN A N 1
ATOM 959 C CA . ASN A 1 120 ? -1.451 2.224 20.992 1.00 92.44 120 ASN A CA 1
ATOM 960 C C . ASN A 1 120 ? -2.754 2.627 21.711 1.00 92.44 120 ASN A C 1
ATOM 962 O O . ASN A 1 120 ? -2.722 2.947 22.899 1.00 92.44 120 ASN A O 1
ATOM 966 N N . ASN A 1 121 ? -3.906 2.648 21.029 1.00 93.06 121 ASN A N 1
ATOM 967 C CA . ASN A 1 121 ? -5.180 2.979 21.660 1.00 93.06 121 ASN A CA 1
ATOM 968 C C . ASN A 1 121 ? -5.903 1.709 22.138 1.00 93.06 121 ASN A C 1
ATOM 970 O O . ASN A 1 121 ? -6.569 1.016 21.370 1.00 93.06 121 ASN A O 1
ATOM 974 N N . GLY A 1 122 ? -5.833 1.440 23.444 1.00 90.50 122 GLY A N 1
ATOM 975 C CA . GLY A 1 122 ? -6.452 0.254 24.044 1.00 90.50 122 GLY A CA 1
ATOM 976 C C . GLY A 1 122 ? -7.985 0.204 23.970 1.00 90.50 122 GLY A C 1
ATOM 977 O O . GLY A 1 122 ? -8.564 -0.857 24.173 1.00 90.50 122 GLY A O 1
ATOM 978 N N . MET A 1 123 ? -8.682 1.312 23.694 1.00 92.75 123 MET A N 1
ATOM 979 C CA . MET A 1 123 ? -10.134 1.284 23.461 1.00 92.75 123 MET A CA 1
ATOM 980 C C . MET A 1 123 ? -10.441 0.711 22.075 1.00 92.75 123 MET A C 1
ATOM 982 O O . MET A 1 123 ? -11.252 -0.201 21.957 1.00 92.75 123 MET A O 1
ATOM 986 N N . VAL A 1 124 ? -9.737 1.194 21.047 1.00 94.12 124 VAL A N 1
ATOM 987 C CA . VAL A 1 124 ? -9.882 0.698 19.672 1.00 94.12 124 VAL A CA 1
ATOM 988 C C . VAL A 1 124 ? -9.469 -0.770 19.584 1.00 94.12 124 VAL A C 1
ATOM 990 O O . VAL A 1 124 ? -10.211 -1.568 19.022 1.00 94.12 124 VAL A O 1
ATOM 993 N N . MET A 1 125 ? -8.345 -1.157 20.192 1.00 94.31 125 MET A N 1
ATOM 994 C CA . MET A 1 125 ? -7.850 -2.541 20.119 1.00 94.31 125 MET A CA 1
ATOM 995 C C . MET A 1 125 ? -8.708 -3.561 20.882 1.00 94.31 125 MET A C 1
ATOM 997 O O . MET A 1 125 ? -8.649 -4.745 20.571 1.00 94.31 125 MET A O 1
ATOM 1001 N N . ARG A 1 126 ? -9.498 -3.133 21.878 1.00 92.69 126 ARG A N 1
ATOM 1002 C CA . ARG A 1 126 ? -10.430 -4.027 22.593 1.00 92.69 126 ARG A CA 1
ATOM 1003 C C . ARG A 1 126 ? -11.718 -4.272 21.813 1.00 92.69 126 ARG A C 1
ATOM 1005 O O . ARG A 1 126 ? -12.229 -5.383 21.814 1.00 92.69 126 ARG A O 1
ATOM 1012 N N . GLU A 1 127 ? -12.237 -3.234 21.166 1.00 92.94 127 GLU A N 1
ATOM 1013 C CA . GLU A 1 127 ? -13.530 -3.266 20.468 1.00 92.94 127 GLU A CA 1
ATOM 1014 C C . GLU A 1 127 ? -13.417 -3.663 18.992 1.00 92.94 127 GLU A C 1
ATOM 1016 O O . GLU A 1 127 ? -14.421 -3.955 18.343 1.00 92.94 127 GLU A O 1
ATOM 1021 N N . THR A 1 128 ? -12.208 -3.629 18.435 1.00 91.88 128 THR A N 1
ATOM 1022 C CA . THR A 1 128 ? -11.954 -3.904 17.021 1.00 91.88 128 THR A CA 1
ATOM 1023 C C . THR A 1 128 ? -10.822 -4.907 16.867 1.00 91.88 128 THR A C 1
ATOM 1025 O O . THR A 1 128 ? -9.921 -4.980 17.697 1.00 91.88 128 THR A O 1
ATOM 1028 N N . GLN A 1 129 ? -10.843 -5.652 15.765 1.00 89.12 129 GLN A N 1
ATOM 1029 C CA . GLN A 1 129 ? -9.759 -6.554 15.367 1.00 89.12 129 GLN A CA 1
ATOM 1030 C C . GLN A 1 129 ? -8.936 -5.938 14.227 1.00 89.12 129 GLN A C 1
ATOM 1032 O O . GLN A 1 129 ? -8.460 -6.639 13.335 1.00 89.12 129 GLN A O 1
ATOM 1037 N N . ILE A 1 130 ? -8.787 -4.605 14.229 1.00 91.75 130 ILE A N 1
ATOM 1038 C CA . ILE A 1 130 ? -8.039 -3.887 13.194 1.00 91.75 130 ILE A CA 1
ATOM 1039 C C . ILE A 1 130 ? -6.574 -4.322 13.235 1.00 91.75 130 ILE A C 1
ATOM 1041 O O . ILE A 1 130 ? -5.869 -4.133 14.225 1.00 91.75 130 ILE A O 1
ATOM 104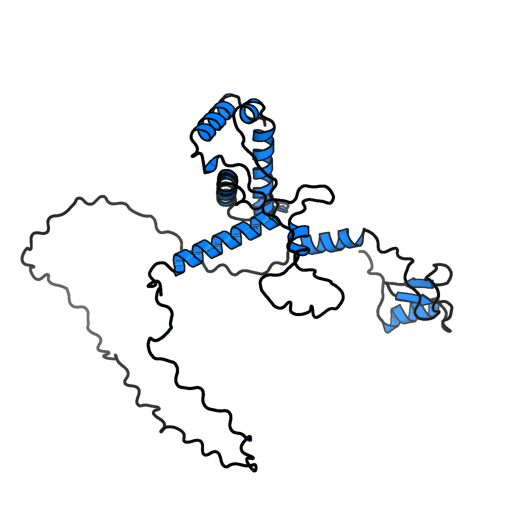5 N N . GLN A 1 131 ? -6.089 -4.845 12.113 1.00 90.25 131 GLN A N 1
ATOM 1046 C CA . GLN A 1 131 ? -4.690 -5.219 11.936 1.00 90.25 131 GLN A CA 1
ATOM 1047 C C . GLN A 1 131 ? -4.050 -4.329 10.879 1.00 90.25 131 GLN A C 1
ATOM 1049 O O . GLN A 1 131 ? -4.396 -4.422 9.704 1.00 90.25 131 GLN A O 1
ATOM 1054 N N . LEU A 1 132 ? -3.096 -3.490 11.278 1.00 91.25 132 LEU A N 1
ATOM 1055 C CA . LEU A 1 132 ? -2.316 -2.659 10.362 1.00 91.25 132 LEU A CA 1
ATOM 1056 C C . LEU A 1 132 ? -0.912 -3.262 10.222 1.00 91.25 132 LEU A C 1
ATOM 1058 O O . LEU A 1 132 ? -0.054 -2.991 11.061 1.00 91.25 132 LEU A O 1
ATOM 1062 N N . PRO A 1 133 ? -0.660 -4.115 9.212 1.00 89.44 133 PRO A N 1
ATOM 1063 C CA . PRO A 1 133 ? 0.645 -4.736 9.028 1.00 89.44 133 PRO A CA 1
ATOM 1064 C C . PRO A 1 133 ? 1.669 -3.741 8.485 1.00 89.44 133 PRO A C 1
ATOM 1066 O O . PRO A 1 133 ? 1.318 -2.763 7.820 1.00 89.44 133 PRO A O 1
ATOM 1069 N N . ASP A 1 134 ? 2.949 -4.032 8.700 1.00 88.62 134 ASP A N 1
ATOM 1070 C CA . ASP A 1 134 ? 4.025 -3.188 8.193 1.00 88.62 134 ASP A CA 1
ATOM 1071 C C . ASP A 1 134 ? 4.119 -3.235 6.665 1.00 88.62 134 ASP A C 1
ATOM 1073 O O . ASP A 1 134 ? 4.142 -4.300 6.044 1.00 88.62 134 ASP A O 1
ATOM 1077 N N . ILE A 1 135 ? 4.247 -2.059 6.053 1.00 89.00 135 ILE A N 1
ATOM 1078 C CA . ILE A 1 135 ? 4.406 -1.888 4.607 1.00 89.00 135 ILE A CA 1
ATOM 1079 C C . ILE A 1 135 ? 5.708 -1.143 4.347 1.00 89.00 135 ILE A C 1
ATOM 1081 O O . ILE A 1 135 ? 6.014 -0.139 4.993 1.00 89.00 135 ILE A O 1
ATOM 1085 N N . ASN A 1 136 ? 6.475 -1.615 3.365 1.00 87.31 136 ASN A N 1
ATOM 1086 C CA . ASN A 1 136 ? 7.734 -0.993 2.987 1.00 87.31 136 ASN A CA 1
ATOM 1087 C C . ASN A 1 136 ? 7.611 -0.200 1.680 1.00 87.31 136 ASN A C 1
ATOM 1089 O O . ASN A 1 136 ? 6.673 -0.363 0.900 1.00 87.31 136 ASN A O 1
ATOM 1093 N N . GLN A 1 137 ? 8.594 0.663 1.420 1.00 89.38 137 GLN A N 1
ATOM 1094 C CA . GLN A 1 137 ? 8.580 1.535 0.239 1.00 89.38 137 GLN A CA 1
ATOM 1095 C C . GLN A 1 137 ? 8.582 0.741 -1.078 1.00 89.38 137 GLN A C 1
ATOM 1097 O O . GLN A 1 137 ? 8.020 1.184 -2.078 1.00 89.38 137 GLN A O 1
ATOM 1102 N N . THR A 1 138 ? 9.216 -0.433 -1.099 1.00 85.06 138 THR A N 1
ATOM 1103 C CA . THR A 1 138 ? 9.324 -1.279 -2.292 1.00 85.06 138 THR A CA 1
ATOM 1104 C C . THR A 1 138 ? 8.008 -1.991 -2.605 1.00 85.06 138 THR A C 1
ATOM 1106 O O . THR A 1 138 ? 7.571 -1.957 -3.755 1.00 85.06 138 THR A O 1
ATOM 1109 N N . THR A 1 139 ? 7.354 -2.599 -1.609 1.00 87.12 139 THR A N 1
ATOM 1110 C CA . THR A 1 139 ? 6.048 -3.255 -1.754 1.00 87.12 139 THR A CA 1
ATOM 1111 C C . THR A 1 139 ? 4.988 -2.234 -2.125 1.00 87.12 139 THR A C 1
ATOM 1113 O O . THR A 1 139 ? 4.223 -2.475 -3.054 1.00 87.12 139 THR A O 1
ATOM 1116 N N . LEU A 1 140 ? 5.019 -1.053 -1.502 1.00 91.12 140 LEU A N 1
ATOM 1117 C CA . LEU A 1 140 ? 4.143 0.063 -1.835 1.00 91.12 140 LEU A CA 1
ATOM 1118 C C . LEU A 1 140 ? 4.305 0.527 -3.292 1.00 91.12 140 LEU A C 1
ATOM 1120 O O . LEU A 1 140 ? 3.324 0.591 -4.031 1.00 91.12 140 LEU A O 1
ATOM 1124 N N . SER A 1 141 ? 5.540 0.805 -3.724 1.00 91.31 141 SER A N 1
ATOM 1125 C CA . SER A 1 141 ? 5.833 1.239 -5.097 1.00 91.31 141 SER A CA 1
ATOM 1126 C C . SER A 1 141 ? 5.369 0.206 -6.129 1.00 91.31 141 SER A C 1
ATOM 1128 O O . SER A 1 141 ? 4.679 0.534 -7.096 1.00 91.31 141 SER A O 1
ATOM 1130 N N . HIS A 1 142 ? 5.680 -1.074 -5.902 1.00 89.56 142 HIS A N 1
ATOM 1131 C CA . HIS A 1 142 ? 5.253 -2.150 -6.795 1.00 89.56 142 HIS A CA 1
ATOM 1132 C C . HIS A 1 142 ? 3.736 -2.322 -6.824 1.00 89.56 142 HIS A C 1
ATOM 1134 O O . HIS A 1 142 ? 3.168 -2.513 -7.900 1.00 89.56 142 HIS A O 1
ATOM 1140 N N . TRP A 1 143 ? 3.081 -2.255 -5.665 1.00 92.12 143 TRP A N 1
ATOM 1141 C CA . TRP A 1 143 ? 1.631 -2.351 -5.564 1.00 92.12 143 TRP A CA 1
ATOM 1142 C C . TRP A 1 143 ? 0.959 -1.231 -6.350 1.00 92.12 143 TRP A C 1
ATOM 1144 O O . TRP A 1 143 ? 0.067 -1.496 -7.155 1.00 92.12 143 TRP A O 1
ATOM 1154 N N . TYR A 1 144 ? 1.447 0.001 -6.195 1.00 92.69 144 TYR A N 1
ATOM 1155 C CA . TYR A 1 144 ? 0.912 1.157 -6.900 1.00 92.69 144 TYR A CA 1
ATOM 1156 C C . TYR A 1 144 ? 1.057 1.000 -8.416 1.00 92.69 144 TYR A C 1
ATOM 1158 O O . TYR A 1 144 ? 0.079 1.150 -9.144 1.00 92.69 144 TYR A O 1
ATOM 1166 N N . ILE A 1 145 ? 2.244 0.619 -8.902 1.00 91.25 145 ILE A N 1
ATOM 1167 C CA . ILE A 1 145 ? 2.479 0.385 -10.336 1.00 91.25 145 ILE A CA 1
ATOM 1168 C C . ILE A 1 145 ? 1.570 -0.731 -10.864 1.00 91.25 145 ILE A C 1
ATOM 1170 O O . ILE A 1 145 ? 0.963 -0.581 -11.922 1.00 91.25 145 ILE A O 1
ATOM 1174 N N . LYS A 1 146 ? 1.445 -1.846 -10.134 1.00 91.12 146 LYS A N 1
ATOM 1175 C CA . LYS A 1 146 ? 0.553 -2.959 -10.498 1.00 91.12 146 LYS A CA 1
ATOM 1176 C C . LYS A 1 146 ? -0.900 -2.488 -10.591 1.00 91.12 146 LYS A C 1
ATOM 1178 O O . LYS A 1 146 ? -1.589 -2.832 -11.548 1.00 91.12 146 LYS A O 1
ATOM 1183 N N . ARG A 1 147 ? -1.354 -1.685 -9.626 1.00 90.88 147 ARG A N 1
ATOM 1184 C CA . ARG A 1 147 ? -2.701 -1.106 -9.601 1.00 90.88 147 ARG A CA 1
ATOM 1185 C C . ARG A 1 147 ? -2.940 -0.169 -10.784 1.00 90.88 147 ARG A C 1
ATOM 1187 O O . ARG A 1 147 ? -3.970 -0.305 -11.433 1.00 90.88 147 ARG A O 1
ATOM 1194 N N . GLN A 1 148 ? -1.999 0.730 -11.086 1.00 90.44 148 GLN A N 1
ATOM 1195 C CA . GLN A 1 148 ? -2.098 1.638 -12.236 1.00 90.44 148 GLN A CA 1
ATOM 1196 C C . GLN A 1 148 ? -2.185 0.861 -13.548 1.00 90.44 148 GLN A C 1
ATOM 1198 O O . GLN A 1 148 ? -3.128 1.062 -14.301 1.00 90.44 148 GLN A O 1
ATOM 1203 N N . LYS A 1 149 ? -1.302 -0.123 -13.758 1.00 92.62 149 LYS A N 1
ATOM 1204 C CA . LYS A 1 149 ? -1.346 -0.987 -14.946 1.00 92.62 149 LYS A CA 1
ATOM 1205 C C . LYS A 1 149 ? -2.664 -1.742 -15.081 1.00 92.62 149 LYS A C 1
ATOM 1207 O O . LYS A 1 149 ? -3.186 -1.849 -16.182 1.00 92.62 149 LYS A O 1
ATOM 1212 N N . LYS A 1 150 ? -3.212 -2.264 -13.976 1.00 90.81 150 LYS A N 1
ATOM 1213 C CA . LYS A 1 150 ? -4.530 -2.915 -13.989 1.00 90.81 150 LYS A CA 1
ATOM 1214 C C . LYS A 1 150 ? -5.616 -1.917 -14.388 1.00 90.81 150 LYS A C 1
ATOM 1216 O O . LYS A 1 150 ? -6.431 -2.234 -15.238 1.00 90.81 150 LYS A O 1
ATOM 1221 N N . LYS A 1 151 ? -5.609 -0.711 -13.816 1.00 89.75 151 LYS A N 1
ATOM 1222 C CA . LYS A 1 151 ? -6.572 0.342 -14.161 1.00 89.75 151 LYS A CA 1
ATOM 1223 C C . LYS A 1 151 ? -6.477 0.733 -15.638 1.00 89.75 151 LYS A C 1
ATOM 1225 O O . LYS A 1 151 ? -7.498 0.776 -16.307 1.00 89.75 151 LYS A O 1
ATOM 1230 N N . GLU A 1 152 ? -5.271 0.971 -16.144 1.00 92.12 152 GLU A N 1
ATOM 1231 C CA . GLU A 1 152 ? -5.016 1.249 -17.562 1.00 92.12 152 GLU A CA 1
ATOM 1232 C C . GLU A 1 152 ? -5.495 0.100 -18.450 1.00 92.12 152 GLU A C 1
ATOM 1234 O O . GLU A 1 152 ? -6.162 0.339 -19.447 1.00 92.12 152 GLU A O 1
ATOM 1239 N N . GLN A 1 153 ? -5.220 -1.149 -18.069 1.00 90.69 153 GLN A N 1
ATOM 1240 C CA . GLN A 1 153 ? -5.696 -2.324 -18.794 1.00 90.69 153 GLN A CA 1
ATOM 1241 C C . GLN A 1 153 ? -7.227 -2.386 -18.845 1.00 90.69 153 GLN A C 1
ATOM 1243 O O . GLN A 1 153 ? -7.776 -2.702 -19.895 1.00 90.69 153 GLN A O 1
ATOM 1248 N N . GLU A 1 154 ? -7.914 -2.111 -17.738 1.00 90.00 154 GLU A N 1
ATOM 1249 C CA . GLU A 1 154 ? -9.378 -2.087 -17.714 1.00 90.00 154 GLU A CA 1
ATOM 1250 C C . GLU A 1 154 ? -9.932 -0.941 -18.568 1.00 90.00 154 GLU A C 1
ATOM 1252 O O . GLU A 1 154 ? -10.842 -1.173 -19.352 1.00 90.00 154 GLU A O 1
ATOM 1257 N N . ILE A 1 155 ? -9.328 0.251 -18.518 1.00 91.75 155 ILE A N 1
ATOM 1258 C CA . ILE A 1 155 ? -9.690 1.378 -19.395 1.00 91.75 155 ILE A CA 1
ATOM 1259 C C . ILE A 1 155 ? -9.485 1.013 -20.871 1.00 91.75 155 ILE A C 1
ATOM 1261 O O . ILE A 1 155 ? -10.351 1.277 -21.692 1.00 91.75 155 ILE A O 1
ATOM 1265 N N . LEU A 1 156 ? -8.373 0.365 -21.223 1.00 88.25 156 LEU A N 1
ATOM 1266 C CA . LEU A 1 156 ? -8.098 -0.054 -22.602 1.00 88.25 156 LEU A CA 1
ATOM 1267 C C . LEU A 1 156 ? -9.074 -1.123 -23.109 1.00 88.25 156 LEU A C 1
ATOM 1269 O O . LEU A 1 156 ? -9.290 -1.225 -24.312 1.00 88.25 156 LEU A O 1
ATOM 1273 N N . LYS A 1 157 ? -9.645 -1.934 -22.212 1.00 85.69 157 LYS A N 1
ATOM 1274 C CA . LYS A 1 157 ? -10.680 -2.918 -22.556 1.00 85.69 157 LYS A CA 1
ATOM 1275 C C . LYS A 1 157 ? -12.070 -2.296 -22.682 1.00 85.69 157 LYS A C 1
ATOM 1277 O O . LYS A 1 157 ? -12.938 -2.916 -23.291 1.00 85.69 157 LYS A O 1
ATOM 1282 N N . GLN A 1 158 ? -12.306 -1.110 -22.119 1.00 80.12 158 GLN A N 1
ATOM 1283 C CA . GLN A 1 158 ? -13.591 -0.427 -22.252 1.00 80.12 158 GLN A CA 1
ATOM 1284 C C . GLN A 1 158 ? -13.816 -0.052 -23.721 1.00 80.12 158 GLN A C 1
ATOM 1286 O O . GLN A 1 158 ? -13.054 0.709 -24.307 1.00 80.12 158 GLN A O 1
ATOM 1291 N N . GLY A 1 159 ? -14.863 -0.619 -24.324 1.00 71.88 159 GLY A N 1
ATOM 1292 C CA . GLY A 1 159 ? -15.230 -0.372 -25.722 1.00 71.88 159 GLY A CA 1
ATOM 1293 C C . GLY A 1 159 ? -14.621 -1.339 -26.741 1.00 71.88 159 GLY A C 1
ATOM 1294 O O . GLY A 1 159 ? -14.967 -1.257 -27.917 1.00 71.88 159 GLY A O 1
ATOM 1295 N N . LEU A 1 160 ? -13.774 -2.285 -26.323 1.00 71.88 160 LEU A N 1
ATOM 1296 C CA . LEU A 1 160 ? -13.403 -3.411 -27.178 1.00 71.88 160 LEU A CA 1
ATOM 1297 C C . LEU A 1 160 ? -14.444 -4.525 -27.009 1.00 71.88 160 LEU A C 1
ATOM 1299 O O . LEU A 1 160 ? -14.739 -4.893 -25.869 1.00 71.88 160 LEU A O 1
ATOM 1303 N N . PRO A 1 161 ? -14.986 -5.101 -28.099 1.00 65.06 161 PRO A N 1
ATOM 1304 C CA . PRO A 1 161 ? -15.795 -6.301 -27.980 1.00 65.06 161 PRO A CA 1
ATOM 1305 C C . PRO A 1 161 ? -14.934 -7.371 -27.311 1.00 65.06 161 PRO A C 1
ATOM 1307 O O . PRO A 1 161 ? -13.851 -7.717 -27.794 1.00 65.06 161 PRO A O 1
ATOM 1310 N N . GLN A 1 162 ? -15.387 -7.854 -26.156 1.00 60.84 162 GLN A N 1
ATOM 1311 C CA . GLN A 1 162 ? -14.738 -8.953 -25.465 1.00 60.84 162 GLN A CA 1
ATOM 1312 C C . GLN A 1 162 ? -14.728 -10.136 -26.433 1.00 60.84 162 GLN A C 1
ATOM 1314 O O . GLN A 1 162 ? -15.778 -10.660 -26.797 1.00 60.84 162 GLN A O 1
ATOM 1319 N N . ARG A 1 163 ? -13.545 -10.508 -26.934 1.00 58.41 163 ARG A N 1
ATOM 1320 C CA . ARG A 1 163 ? -13.390 -11.680 -27.798 1.00 58.41 163 ARG A CA 1
ATOM 1321 C C . ARG A 1 163 ? -13.570 -12.914 -26.916 1.00 58.41 163 ARG A C 1
ATOM 1323 O O . ARG A 1 163 ? -12.603 -13.434 -26.371 1.00 58.41 163 ARG A O 1
ATOM 1330 N N . THR A 1 164 ? -14.826 -13.286 -26.699 1.00 59.16 164 THR A N 1
ATOM 1331 C CA . THR A 1 164 ? -15.240 -14.414 -25.855 1.00 59.16 164 THR A CA 1
ATOM 1332 C C . THR A 1 164 ? -15.140 -15.737 -26.607 1.00 59.16 164 THR A C 1
ATOM 1334 O O . THR A 1 164 ? -15.030 -16.788 -25.986 1.00 59.16 164 THR A O 1
ATOM 1337 N N . GLU A 1 165 ? -15.096 -15.696 -27.937 1.00 59.91 165 GLU A N 1
ATOM 1338 C CA . GLU A 1 165 ? -14.948 -16.905 -28.736 1.00 59.91 165 GLU A CA 1
ATOM 1339 C C . GLU A 1 165 ? -13.476 -17.338 -28.784 1.00 59.91 165 GLU A C 1
ATOM 1341 O O . GLU A 1 165 ? -12.610 -16.520 -29.143 1.00 59.91 165 GLU A O 1
ATOM 1346 N N . PRO A 1 166 ? -13.154 -18.609 -28.471 1.00 57.84 166 PRO A N 1
ATOM 1347 C CA . PRO A 1 166 ? -11.864 -19.153 -28.850 1.00 57.84 166 PRO A CA 1
ATOM 1348 C C . PRO A 1 166 ? -11.692 -18.906 -30.349 1.00 57.84 166 PRO A C 1
ATOM 1350 O O . PRO A 1 166 ? -12.588 -19.172 -31.145 1.00 57.84 166 PRO A O 1
ATOM 1353 N N . ALA A 1 167 ? -10.522 -18.424 -30.765 1.00 57.94 167 ALA A N 1
ATOM 1354 C CA . ALA A 1 167 ? -10.150 -18.346 -32.179 1.00 57.94 167 ALA A CA 1
ATOM 1355 C C . ALA A 1 167 ? -9.946 -19.751 -32.798 1.00 57.94 167 ALA A C 1
ATOM 1357 O O . ALA A 1 167 ? -9.112 -19.935 -33.679 1.00 57.94 167 ALA A O 1
ATOM 1358 N N . ALA A 1 168 ? -10.665 -20.756 -32.297 1.00 59.53 168 ALA A N 1
ATOM 1359 C CA . ALA A 1 168 ? -10.797 -22.058 -32.898 1.00 59.53 168 ALA A CA 1
ATOM 1360 C C . ALA A 1 168 ? -11.890 -21.925 -33.955 1.00 59.53 168 ALA A C 1
ATOM 1362 O O . ALA A 1 168 ? -13.080 -21.857 -33.651 1.00 59.53 168 ALA A O 1
ATOM 1363 N N . SER A 1 169 ? -11.462 -21.832 -35.211 1.00 61.94 169 SER A N 1
ATOM 1364 C CA . SER A 1 169 ? -12.373 -22.059 -36.322 1.00 61.94 169 SER A CA 1
ATOM 1365 C C . SER A 1 169 ? -13.099 -23.391 -36.106 1.00 61.94 169 SER A C 1
ATOM 1367 O O . SER A 1 169 ? -12.471 -24.373 -35.711 1.00 61.94 169 SER A O 1
ATOM 1369 N N . LYS A 1 170 ? -14.403 -23.451 -36.402 1.00 65.94 170 LYS A N 1
ATOM 1370 C CA . LYS A 1 170 ? -15.132 -24.730 -36.501 1.00 65.94 170 LYS A CA 1
ATOM 1371 C C . LYS A 1 170 ? -14.598 -25.599 -37.647 1.00 65.94 170 LYS A C 1
ATOM 1373 O O . LYS A 1 170 ? -14.947 -26.770 -37.741 1.00 65.94 170 LYS A O 1
ATOM 1378 N N . THR A 1 171 ? -13.772 -25.028 -38.526 1.00 74.06 171 THR A N 1
ATOM 1379 C CA . THR A 1 171 ? -13.068 -25.769 -39.566 1.00 74.06 171 THR A CA 1
ATOM 1380 C C . THR A 1 171 ? -11.942 -26.585 -38.925 1.00 74.06 171 THR A C 1
ATOM 1382 O O . THR A 1 171 ? -11.045 -25.983 -38.324 1.00 74.06 171 THR A O 1
ATOM 1385 N N . PRO A 1 172 ? -11.953 -27.925 -39.046 1.00 76.12 172 PRO A N 1
ATOM 1386 C CA . PRO A 1 172 ? -10.811 -28.730 -38.643 1.00 76.12 172 PRO A CA 1
ATOM 1387 C C . PRO A 1 172 ? -9.570 -28.242 -39.392 1.00 76.12 172 PRO A C 1
ATOM 1389 O O . PRO A 1 172 ? -9.642 -27.872 -40.567 1.00 76.12 172 PRO A O 1
ATOM 1392 N N . LEU A 1 173 ? -8.439 -28.194 -38.688 1.00 74.81 173 LEU A N 1
ATOM 1393 C CA . LEU A 1 173 ? -7.163 -27.855 -39.308 1.00 74.81 173 LEU A CA 1
ATOM 1394 C C . LEU A 1 173 ? -6.922 -28.812 -40.487 1.00 74.81 173 LEU A C 1
ATOM 1396 O O . LEU A 1 173 ? -7.215 -30.005 -40.353 1.00 74.81 173 LEU A O 1
ATOM 1400 N N . PRO A 1 174 ? -6.402 -28.326 -41.630 1.00 78.94 174 PRO A N 1
ATOM 1401 C CA . PRO A 1 174 ? -6.003 -29.219 -42.706 1.00 78.94 174 PRO A CA 1
ATOM 1402 C C . PRO A 1 174 ? -5.014 -30.252 -42.156 1.00 78.94 174 PRO A C 1
ATOM 1404 O O . PRO A 1 174 ? -4.199 -29.933 -41.284 1.00 78.94 174 PRO A O 1
ATOM 1407 N N . ALA A 1 175 ? -5.114 -31.489 -42.647 1.00 80.25 175 ALA A N 1
ATOM 1408 C CA . ALA A 1 175 ? -4.217 -32.565 -42.247 1.00 80.25 175 ALA A CA 1
ATOM 1409 C C . ALA A 1 175 ? -2.760 -32.099 -42.375 1.00 80.25 175 ALA A C 1
ATOM 1411 O O . ALA A 1 175 ? -2.386 -31.470 -43.370 1.00 80.25 175 ALA A O 1
ATOM 1412 N N . ALA A 1 176 ? -1.957 -32.367 -41.342 1.00 79.06 176 ALA A N 1
ATOM 1413 C CA . ALA A 1 176 ? -0.554 -31.986 -41.334 1.00 79.06 176 ALA A CA 1
ATOM 1414 C C . ALA A 1 176 ? 0.134 -32.563 -42.576 1.00 79.06 176 ALA A C 1
ATOM 1416 O O . ALA A 1 176 ? 0.036 -33.761 -42.841 1.00 79.06 176 ALA A O 1
ATOM 1417 N N . ILE A 1 177 ? 0.812 -31.701 -43.337 1.00 80.50 177 ILE A N 1
ATOM 1418 C CA . ILE A 1 177 ? 1.585 -32.130 -44.502 1.00 80.50 177 ILE A CA 1
ATOM 1419 C C . ILE A 1 177 ? 2.636 -33.129 -43.995 1.00 80.50 177 ILE A C 1
ATOM 1421 O O . ILE A 1 177 ? 3.399 -32.774 -43.087 1.00 80.50 177 ILE A O 1
ATOM 1425 N N . PRO A 1 178 ? 2.674 -34.368 -44.518 1.00 79.50 178 PRO A N 1
ATOM 1426 C CA . PRO A 1 178 ? 3.658 -35.348 -44.090 1.00 79.50 178 PRO A CA 1
ATOM 1427 C C . PRO A 1 178 ? 5.061 -34.813 -44.376 1.00 79.50 178 PRO A C 1
ATOM 1429 O O . PRO A 1 178 ? 5.309 -34.216 -45.427 1.00 79.50 178 PRO A O 1
ATOM 1432 N N . LEU A 1 179 ? 5.977 -35.013 -43.426 1.00 75.25 179 LEU A N 1
ATOM 1433 C CA . LEU A 1 179 ? 7.378 -34.670 -43.636 1.00 75.25 179 LEU A CA 1
ATOM 1434 C C . LEU A 1 179 ? 7.883 -35.445 -44.864 1.00 75.25 179 LEU A C 1
ATOM 1436 O O . LEU A 1 179 ? 7.713 -36.667 -44.903 1.00 75.25 179 LEU A O 1
ATOM 1440 N N . PRO A 1 180 ? 8.496 -34.779 -45.858 1.00 75.12 180 PRO A N 1
ATOM 1441 C CA . PRO A 1 180 ? 9.105 -35.497 -46.961 1.00 75.12 180 PRO A CA 1
ATOM 1442 C C . PRO A 1 180 ? 10.207 -36.421 -46.407 1.00 75.12 180 PRO A C 1
ATOM 1444 O O . PRO A 1 180 ? 10.961 -36.000 -45.525 1.00 75.12 180 PRO A O 1
ATOM 1447 N N . PRO A 1 181 ? 10.322 -37.667 -46.904 1.00 76.06 181 PRO A N 1
ATOM 1448 C CA . PRO A 1 181 ? 11.280 -38.660 -46.404 1.00 76.06 181 PRO A CA 1
ATOM 1449 C C . PRO A 1 181 ? 12.746 -38.238 -46.584 1.00 76.06 181 PRO A C 1
ATOM 1451 O O . PRO A 1 181 ? 13.634 -38.760 -45.916 1.00 76.06 181 PRO A O 1
ATOM 1454 N N . SER A 1 182 ? 13.004 -37.257 -47.446 1.00 76.44 182 SER A N 1
ATOM 1455 C CA . SER A 1 182 ? 14.303 -36.620 -47.610 1.00 76.44 182 SER A CA 1
ATOM 1456 C C . SER A 1 182 ? 14.118 -35.154 -47.974 1.00 76.44 182 SER A C 1
ATOM 1458 O O . SER A 1 182 ? 13.212 -34.802 -48.735 1.00 76.44 182 SER A O 1
ATOM 1460 N N . LEU A 1 183 ? 15.001 -34.293 -47.469 1.00 67.69 183 LEU A N 1
ATOM 1461 C CA . LEU A 1 183 ? 15.089 -32.920 -47.952 1.00 67.69 183 LEU A CA 1
ATOM 1462 C C . LEU A 1 183 ? 15.430 -32.947 -49.451 1.00 67.69 183 LEU A C 1
ATOM 1464 O O . LEU A 1 183 ? 16.302 -33.725 -49.846 1.00 67.69 183 LEU A O 1
ATOM 1468 N N . PRO A 1 184 ? 14.774 -32.131 -50.294 1.00 66.81 184 PRO A N 1
ATOM 1469 C CA . PRO A 1 184 ? 15.162 -32.017 -51.689 1.00 66.81 184 PRO A CA 1
ATOM 1470 C C . PRO A 1 184 ? 16.622 -31.568 -51.751 1.00 66.81 184 PRO A C 1
ATOM 1472 O O . PRO A 1 184 ? 16.989 -30.511 -51.233 1.00 66.81 184 PRO A O 1
ATOM 1475 N N . GLN A 1 185 ? 17.463 -32.397 -52.361 1.00 66.31 185 GLN A N 1
ATOM 1476 C CA . GLN A 1 185 ? 18.855 -32.069 -52.613 1.00 66.31 185 GLN A CA 1
ATOM 1477 C C . GLN A 1 185 ? 18.883 -31.068 -53.770 1.00 66.31 185 GLN A C 1
ATOM 1479 O O . GLN A 1 185 ? 18.896 -31.432 -54.942 1.00 66.31 185 GLN A O 1
ATOM 1484 N N . VAL A 1 186 ? 18.792 -29.782 -53.441 1.00 66.94 186 VAL A N 1
ATOM 1485 C CA . VAL A 1 186 ? 18.856 -28.715 -54.438 1.00 66.94 186 VAL A CA 1
ATOM 1486 C C . VAL A 1 186 ? 20.315 -28.481 -54.811 1.00 66.94 186 VAL A C 1
ATOM 1488 O O . VAL A 1 186 ? 21.118 -28.068 -53.975 1.00 66.94 186 VAL A O 1
ATOM 1491 N N . ASN A 1 187 ? 20.662 -28.773 -56.066 1.00 71.62 187 ASN A N 1
ATOM 1492 C CA . ASN A 1 187 ? 21.976 -28.454 -56.607 1.00 71.62 187 ASN A CA 1
ATOM 1493 C C . ASN A 1 187 ? 22.051 -26.934 -56.808 1.00 71.62 187 ASN A C 1
ATOM 1495 O O . ASN A 1 187 ? 21.302 -26.366 -57.605 1.00 71.62 187 ASN A O 1
ATOM 1499 N N . TYR A 1 188 ? 22.889 -26.265 -56.019 1.00 56.38 188 TYR A N 1
ATOM 1500 C CA . TYR A 1 188 ? 23.060 -24.820 -56.102 1.00 56.38 188 TYR A CA 1
ATOM 1501 C C . TYR A 1 188 ? 23.968 -24.446 -57.281 1.00 56.38 188 TYR A C 1
ATOM 1503 O O . TYR A 1 188 ? 24.956 -25.139 -57.524 1.00 56.38 188 TYR A O 1
ATOM 1511 N N . PRO A 1 189 ? 23.702 -23.313 -57.956 1.00 67.50 189 PRO A N 1
ATOM 1512 C CA . PRO A 1 189 ? 22.636 -22.347 -57.678 1.00 67.50 189 PRO A CA 1
ATOM 1513 C C . PRO A 1 189 ? 21.325 -22.658 -58.421 1.00 67.50 189 PRO A C 1
ATOM 1515 O O . PRO A 1 189 ? 21.290 -22.747 -59.645 1.00 67.50 189 PRO A O 1
ATOM 1518 N N . VAL A 1 190 ? 20.215 -22.738 -57.680 1.00 66.56 190 VAL A N 1
ATOM 1519 C CA . VAL A 1 190 ? 18.864 -22.777 -58.264 1.00 66.56 190 VAL A CA 1
ATOM 1520 C C . VAL A 1 190 ? 18.513 -21.370 -58.755 1.00 66.56 190 VAL A C 1
ATOM 1522 O O . VAL A 1 190 ? 18.536 -20.439 -57.944 1.00 66.56 190 VAL A O 1
ATOM 1525 N N . PRO A 1 191 ? 18.156 -21.173 -60.037 1.00 72.50 191 PRO A N 1
ATOM 1526 C CA . PRO A 1 191 ? 17.722 -19.873 -60.529 1.00 72.50 191 PRO A CA 1
ATOM 1527 C C . PRO A 1 191 ? 16.356 -19.519 -59.921 1.00 72.50 191 PRO A C 1
ATOM 1529 O O . PRO A 1 191 ? 15.305 -19.904 -60.431 1.00 72.50 191 PRO A O 1
ATOM 1532 N N . PHE A 1 192 ? 16.350 -18.788 -58.808 1.00 72.62 192 PHE A N 1
ATOM 1533 C CA . PHE A 1 192 ? 15.127 -18.200 -58.271 1.00 72.62 192 PHE A CA 1
ATOM 1534 C C . PHE A 1 192 ? 14.753 -16.987 -59.130 1.00 72.62 192 PHE A C 1
ATOM 1536 O O . PHE A 1 192 ? 15.410 -15.947 -59.071 1.00 72.62 192 PHE A O 1
ATOM 1543 N N . LYS A 1 193 ? 13.705 -17.106 -59.953 1.00 74.69 193 LYS A N 1
ATOM 1544 C CA . LYS A 1 193 ? 13.145 -15.957 -60.676 1.00 74.69 193 LYS A CA 1
ATOM 1545 C C . LYS A 1 193 ? 12.193 -15.203 -59.751 1.00 74.69 193 LYS A C 1
ATOM 1547 O O . LYS A 1 193 ? 11.087 -15.662 -59.482 1.00 74.69 193 LYS A O 1
ATOM 1552 N N . PHE A 1 194 ? 12.625 -14.041 -59.269 1.00 69.06 194 PHE A N 1
ATOM 1553 C CA . PHE A 1 194 ? 11.760 -13.130 -58.525 1.00 69.06 194 PHE A CA 1
ATOM 1554 C C . PHE A 1 194 ? 10.813 -12.438 -59.516 1.00 69.06 194 PHE A C 1
ATOM 1556 O O . PHE A 1 194 ? 11.230 -11.551 -60.260 1.00 69.06 194 PHE A O 1
ATOM 1563 N N . VAL A 1 195 ? 9.546 -12.858 -59.564 1.00 78.25 195 VAL A N 1
ATOM 1564 C CA . VAL A 1 195 ? 8.522 -12.151 -60.346 1.00 78.25 195 VAL A CA 1
ATOM 1565 C C . VAL A 1 195 ? 8.093 -10.932 -59.535 1.00 78.25 195 VAL A C 1
ATOM 1567 O O . VAL A 1 195 ? 7.307 -11.038 -58.595 1.00 78.25 195 VAL A O 1
ATOM 1570 N N . LEU A 1 196 ? 8.668 -9.774 -59.859 1.00 79.12 196 LEU A N 1
ATOM 1571 C CA . LEU A 1 196 ? 8.219 -8.498 -59.310 1.00 79.12 196 LEU A CA 1
ATOM 1572 C C . LEU A 1 196 ? 6.803 -8.217 -59.842 1.00 79.12 196 LEU A C 1
ATOM 1574 O O . LEU A 1 196 ? 6.599 -8.282 -61.057 1.00 79.12 196 LEU A O 1
ATOM 1578 N N . PRO A 1 197 ? 5.827 -7.897 -58.976 1.00 76.81 197 PRO A N 1
ATOM 1579 C CA . PRO A 1 197 ? 4.544 -7.372 -59.423 1.00 76.81 197 PRO A CA 1
ATOM 1580 C C . PRO A 1 197 ? 4.763 -6.121 -60.278 1.00 76.81 197 PRO A C 1
ATOM 1582 O O . PRO A 1 197 ? 5.661 -5.324 -59.991 1.00 76.81 197 PRO A O 1
ATOM 1585 N N . THR A 1 198 ? 3.939 -5.936 -61.309 1.00 79.12 198 THR A N 1
ATOM 1586 C CA . THR A 1 198 ? 3.984 -4.739 -62.153 1.00 79.12 198 THR A CA 1
ATOM 1587 C C . THR A 1 198 ? 3.914 -3.489 -61.282 1.00 79.12 198 THR A C 1
ATOM 1589 O O . THR A 1 198 ? 3.041 -3.358 -60.423 1.00 79.12 198 THR A O 1
ATOM 1592 N N . ASN A 1 199 ? 4.866 -2.583 -61.489 1.00 75.69 199 ASN A N 1
ATOM 1593 C CA . ASN A 1 199 ? 4.995 -1.358 -60.720 1.00 75.69 199 ASN A CA 1
ATOM 1594 C C . ASN A 1 199 ? 3.726 -0.491 -60.883 1.00 75.69 199 ASN A C 1
ATOM 1596 O O . ASN A 1 199 ? 3.454 0.017 -61.965 1.00 75.69 199 ASN A O 1
ATOM 1600 N N . THR A 1 200 ? 2.956 -0.330 -59.804 1.00 74.31 200 THR A N 1
ATOM 1601 C CA . THR A 1 200 ? 1.748 0.518 -59.720 1.00 74.31 200 THR A CA 1
ATOM 1602 C C . THR A 1 200 ? 2.041 1.921 -59.168 1.00 74.31 200 THR A C 1
ATOM 1604 O O . THR A 1 200 ? 1.145 2.625 -58.697 1.00 74.31 200 THR A O 1
ATOM 1607 N N . THR A 1 201 ? 3.299 2.373 -59.218 1.00 64.62 201 THR A N 1
ATOM 1608 C CA . THR A 1 201 ? 3.663 3.741 -58.818 1.00 64.62 201 THR A CA 1
ATOM 1609 C C . THR A 1 201 ? 2.936 4.729 -59.726 1.00 64.62 201 THR A C 1
ATOM 1611 O O . THR A 1 201 ? 3.123 4.720 -60.937 1.00 64.62 201 THR A O 1
ATOM 1614 N N . GLY A 1 202 ? 2.089 5.575 -59.139 1.00 67.44 202 GLY A N 1
ATOM 1615 C CA . GLY A 1 202 ? 1.314 6.585 -59.867 1.00 67.44 202 GLY A CA 1
ATOM 1616 C C . GLY A 1 202 ? -0.156 6.237 -60.121 1.00 67.44 202 GLY A C 1
ATOM 1617 O O . GLY A 1 202 ? -0.899 7.112 -60.548 1.00 67.44 202 GLY A O 1
ATOM 1618 N N . THR A 1 203 ? -0.633 5.030 -59.789 1.00 66.12 203 THR A N 1
ATOM 1619 C CA . THR A 1 203 ? -2.070 4.685 -59.901 1.00 66.12 203 THR A CA 1
ATOM 1620 C C . THR A 1 203 ? -2.879 5.025 -58.643 1.00 66.12 203 THR A C 1
ATOM 1622 O O . THR A 1 203 ? -4.026 4.601 -58.496 1.00 66.12 203 THR A O 1
ATOM 1625 N N . ALA A 1 204 ? -2.291 5.766 -57.701 1.00 57.66 204 ALA A N 1
ATOM 1626 C CA . ALA A 1 204 ? -2.969 6.207 -56.490 1.00 57.66 204 ALA A CA 1
ATOM 1627 C C . ALA A 1 204 ? -3.956 7.338 -56.824 1.00 57.66 204 ALA A C 1
ATOM 1629 O O . ALA A 1 204 ? -3.556 8.469 -57.088 1.00 57.66 204 ALA A O 1
ATOM 1630 N N . ILE A 1 205 ? -5.257 7.040 -56.789 1.00 61.50 205 ILE A N 1
ATOM 1631 C CA . ILE A 1 205 ? -6.303 8.062 -56.898 1.00 61.50 205 ILE A CA 1
ATOM 1632 C C . ILE A 1 205 ? -6.302 8.881 -55.602 1.00 61.50 205 ILE A C 1
ATOM 1634 O O . ILE A 1 205 ? -6.729 8.402 -54.549 1.00 61.50 205 ILE A O 1
ATOM 1638 N N . LEU A 1 206 ? -5.836 10.128 -55.677 1.00 55.97 206 LEU A N 1
ATOM 1639 C CA . LEU A 1 206 ? -5.983 11.097 -54.594 1.00 55.97 206 LEU A CA 1
ATOM 1640 C C . LEU A 1 206 ? -7.463 11.471 -54.462 1.00 55.97 206 LEU A C 1
ATOM 1642 O O . LEU A 1 206 ? -8.017 12.208 -55.277 1.00 55.97 206 LEU A O 1
ATOM 1646 N N . ARG A 1 207 ? -8.126 10.969 -53.416 1.00 50.94 207 ARG A N 1
ATOM 1647 C CA . ARG A 1 207 ? -9.423 11.511 -53.009 1.00 50.94 207 ARG A CA 1
ATOM 1648 C C . ARG A 1 207 ? -9.210 12.874 -52.357 1.00 50.94 207 ARG A C 1
ATOM 1650 O O . ARG A 1 207 ? -8.691 12.951 -51.250 1.00 50.94 207 ARG A O 1
ATOM 1657 N N . GLY A 1 208 ? -9.702 13.910 -53.032 1.00 54.50 208 GLY A N 1
ATOM 1658 C CA . GLY A 1 208 ? -9.998 15.210 -52.435 1.00 54.50 208 GLY A CA 1
ATOM 1659 C C . GLY A 1 208 ? -8.978 16.298 -52.745 1.00 54.50 208 GLY A C 1
ATOM 1660 O O . GLY A 1 208 ? -8.137 16.619 -51.914 1.00 54.50 208 GLY A O 1
ATOM 1661 N N . GLN A 1 209 ? -9.125 16.942 -53.904 1.00 48.94 209 GLN A N 1
ATOM 1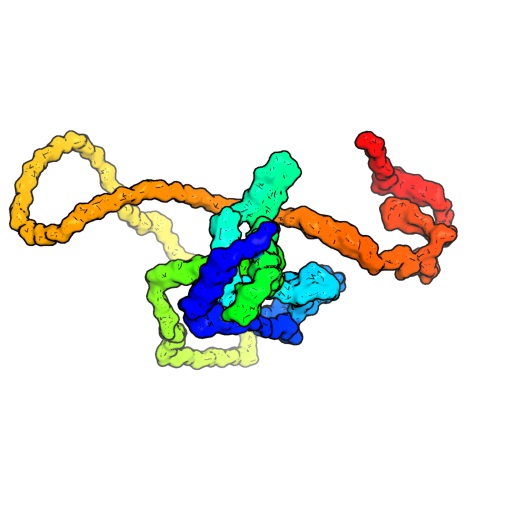662 C CA . GLN A 1 209 ? -8.630 18.303 -54.090 1.00 48.94 209 GLN A CA 1
ATOM 1663 C C . GLN A 1 209 ? -9.500 19.040 -55.113 1.00 48.94 209 GLN A C 1
ATOM 1665 O O . GLN A 1 209 ? -9.252 19.023 -56.312 1.00 48.94 209 GLN A O 1
ATOM 1670 N N . THR A 1 210 ? -10.552 19.697 -54.629 1.00 42.53 210 THR A N 1
ATOM 1671 C CA . THR A 1 210 ? -11.156 20.828 -55.339 1.00 42.53 210 THR A CA 1
ATOM 1672 C C . THR A 1 210 ? -10.834 22.082 -54.546 1.00 42.53 210 THR A C 1
ATOM 1674 O O . THR A 1 210 ? -11.537 22.446 -53.607 1.00 42.53 210 THR A O 1
ATOM 1677 N N . SER A 1 211 ? -9.731 22.730 -54.904 1.00 48.69 211 SER A N 1
ATOM 1678 C CA . SER A 1 211 ? -9.453 24.109 -54.527 1.00 48.69 211 SER A CA 1
ATOM 1679 C C . SER A 1 211 ? -10.249 25.034 -55.446 1.00 48.69 211 SER A C 1
ATOM 1681 O O . SER A 1 211 ? -9.868 25.242 -56.597 1.00 48.69 211 SER A O 1
ATOM 1683 N N . LYS A 1 212 ? -11.339 25.615 -54.943 1.00 44.75 212 LYS A N 1
ATOM 1684 C CA . LYS A 1 212 ? -11.827 26.912 -55.423 1.00 44.75 212 LYS A CA 1
ATOM 1685 C C . LYS A 1 212 ? -12.165 27.769 -54.210 1.00 44.75 212 LYS A C 1
ATOM 1687 O O . LYS A 1 212 ? -13.002 27.400 -53.394 1.00 44.75 212 LYS A O 1
ATOM 1692 N N . ALA A 1 213 ? -11.440 28.875 -54.081 1.00 47.03 213 ALA A N 1
ATOM 1693 C CA . ALA A 1 213 ? -11.690 29.910 -53.095 1.00 47.03 213 ALA A CA 1
ATOM 1694 C C . ALA A 1 213 ? -13.060 30.546 -53.376 1.00 47.03 213 ALA A C 1
ATOM 1696 O O . ALA A 1 213 ? -13.259 31.122 -54.444 1.00 47.03 213 ALA A O 1
ATOM 1697 N N . CYS A 1 214 ? -13.994 30.428 -52.433 1.00 34.72 214 CYS A N 1
ATOM 1698 C CA . CYS A 1 214 ? -15.234 31.197 -52.435 1.00 34.72 214 CYS A CA 1
ATOM 1699 C C . CYS A 1 214 ? -15.113 32.335 -51.422 1.00 34.72 214 CYS A C 1
ATOM 1701 O O . CYS A 1 214 ? -14.761 32.120 -50.264 1.00 34.72 214 CYS A O 1
ATOM 1703 N N . GLN A 1 215 ? -15.397 33.541 -51.906 1.00 45.53 215 GLN A N 1
ATOM 1704 C CA . GLN A 1 215 ? -15.555 34.770 -51.133 1.00 45.53 215 GLN A CA 1
ATOM 1705 C C . GLN A 1 215 ? -16.665 34.616 -50.071 1.00 45.53 215 GLN A C 1
ATOM 1707 O O . GLN A 1 215 ? -17.571 33.797 -50.261 1.00 45.53 215 GLN A O 1
ATOM 1712 N N . PRO A 1 216 ? -16.644 35.390 -48.969 1.00 40.59 216 PRO A N 1
ATOM 1713 C CA . PRO A 1 216 ? -17.664 35.286 -47.931 1.00 40.59 216 PRO A CA 1
ATOM 1714 C C . PRO A 1 216 ? -18.994 35.885 -48.418 1.00 40.59 216 PRO A C 1
ATOM 1716 O O . PRO A 1 216 ? -19.079 37.082 -48.683 1.00 40.59 216 PRO A O 1
ATOM 1719 N N . MET A 1 217 ? -20.042 35.062 -48.520 1.00 41.56 217 MET A N 1
ATOM 1720 C CA . MET A 1 217 ? -21.424 35.537 -48.668 1.00 41.56 217 MET A CA 1
ATOM 1721 C C . MET A 1 217 ? -22.060 35.775 -47.287 1.00 41.56 217 MET A C 1
ATOM 1723 O O . MET A 1 217 ? -21.839 34.967 -46.379 1.00 41.56 217 MET A O 1
ATOM 1727 N N . PRO A 1 218 ? -22.888 36.822 -47.114 1.00 43.22 218 PRO A N 1
ATOM 1728 C CA . PRO A 1 218 ? -23.679 37.004 -45.904 1.00 43.22 218 PRO A CA 1
ATOM 1729 C C . PRO A 1 218 ? -24.807 35.967 -45.849 1.00 43.22 218 PRO A C 1
ATOM 1731 O O . PRO A 1 218 ? -25.546 35.779 -46.815 1.00 43.22 218 PRO A O 1
ATOM 1734 N N . ILE A 1 219 ? -24.951 35.304 -44.702 1.00 41.97 219 ILE A N 1
ATOM 1735 C CA . ILE A 1 219 ? -26.031 34.350 -44.436 1.00 41.97 219 ILE A CA 1
ATOM 1736 C C . ILE A 1 219 ? -27.325 35.141 -44.200 1.00 41.97 219 ILE A C 1
ATOM 1738 O O . ILE A 1 219 ? -27.468 35.798 -43.171 1.00 41.97 219 ILE A O 1
ATOM 1742 N N . LEU A 1 220 ? -28.276 35.059 -45.132 1.00 46.53 220 LEU A N 1
ATOM 1743 C CA . LEU A 1 220 ? -29.683 35.356 -44.850 1.00 46.53 220 LEU A CA 1
ATOM 1744 C C . LEU A 1 220 ? -30.341 34.103 -44.239 1.00 46.53 220 LEU A C 1
ATOM 1746 O O . LEU A 1 220 ? -30.114 33.000 -44.743 1.00 46.53 220 LEU A O 1
ATOM 1750 N N . PRO A 1 221 ? -31.147 34.227 -43.170 1.00 40.25 221 PRO A N 1
ATOM 1751 C CA . PRO A 1 221 ? -31.799 33.079 -42.554 1.00 40.25 221 PRO A CA 1
ATOM 1752 C C . PRO A 1 221 ? -33.013 32.637 -43.383 1.00 40.25 221 PRO A C 1
ATOM 1754 O O . PRO A 1 221 ? -33.946 33.408 -43.596 1.00 40.25 221 PRO A O 1
ATOM 1757 N N . ALA A 1 222 ? -33.015 31.379 -43.829 1.00 43.81 222 ALA A N 1
ATOM 1758 C CA . ALA A 1 222 ? -34.207 30.726 -44.368 1.00 43.81 222 ALA A CA 1
ATOM 1759 C C . ALA A 1 222 ? -35.079 30.165 -43.219 1.00 43.81 222 ALA A C 1
ATOM 1761 O O . ALA A 1 222 ? -34.530 29.707 -42.211 1.00 43.81 222 ALA A O 1
ATOM 1762 N N . PRO A 1 223 ? -36.420 30.184 -43.342 1.00 41.75 223 PRO A N 1
ATOM 1763 C CA . PRO A 1 223 ? -37.329 29.782 -42.273 1.00 41.75 223 PRO A CA 1
ATOM 1764 C C . PRO A 1 223 ? -37.411 28.254 -42.147 1.00 41.75 223 PRO A C 1
ATOM 1766 O O . PRO A 1 223 ? -37.625 27.540 -43.125 1.00 41.75 223 PRO A O 1
ATOM 1769 N N . VAL A 1 224 ? -37.263 27.754 -40.920 1.00 46.56 224 VAL A N 1
ATOM 1770 C CA . VAL A 1 224 ? -37.475 26.345 -40.547 1.00 46.56 224 VAL A CA 1
ATOM 1771 C C . VAL A 1 224 ? -38.946 26.124 -40.165 1.00 46.56 224 VAL A C 1
ATOM 1773 O O . VAL A 1 224 ? -39.468 26.905 -39.367 1.00 46.56 224 VAL A O 1
ATOM 1776 N N . PRO A 1 225 ? -39.628 25.073 -40.665 1.00 46.75 225 PRO A N 1
ATOM 1777 C CA . PRO A 1 225 ? -40.947 24.696 -40.163 1.00 46.75 225 PRO A CA 1
ATOM 1778 C C . PRO A 1 225 ? -40.824 24.049 -38.767 1.00 46.75 225 PRO A C 1
ATOM 1780 O O . PRO A 1 225 ? -39.824 23.379 -38.489 1.00 46.75 225 PRO A O 1
ATOM 1783 N N . PRO A 1 226 ? -41.808 24.229 -37.867 1.00 43.94 226 PRO A N 1
ATOM 1784 C CA . PRO A 1 226 ? -41.685 23.790 -36.484 1.00 43.94 226 PRO A CA 1
ATOM 1785 C C . PRO A 1 226 ? -41.949 22.287 -36.345 1.00 43.94 226 PRO A C 1
ATOM 1787 O O . PRO A 1 226 ? -42.994 21.784 -36.751 1.00 43.94 226 PRO A O 1
ATOM 1790 N N . VAL A 1 227 ? -41.023 21.582 -35.694 1.00 45.66 227 VAL A N 1
ATOM 1791 C CA . VAL A 1 227 ? -41.254 20.247 -35.126 1.00 45.66 227 VAL A CA 1
ATOM 1792 C C . VAL A 1 227 ? -41.249 20.404 -33.600 1.00 45.66 227 VAL A C 1
ATOM 1794 O O . VAL A 1 227 ? -40.274 20.942 -33.068 1.00 45.66 227 VAL A O 1
ATOM 1797 N N . PRO A 1 228 ? -42.297 19.989 -32.866 1.00 42.34 228 PRO A N 1
ATOM 1798 C CA . PRO A 1 228 ? -42.346 20.163 -31.419 1.00 42.34 228 PRO A CA 1
ATOM 1799 C C . PRO A 1 228 ? -41.461 19.117 -30.731 1.00 42.34 228 PRO A C 1
ATOM 1801 O O . PRO A 1 228 ? -41.847 17.963 -30.560 1.00 42.34 228 PRO A O 1
ATOM 1804 N N . PHE A 1 229 ? -40.262 19.527 -30.316 1.00 38.09 229 PHE A N 1
ATOM 1805 C CA . PHE A 1 229 ? -39.451 18.777 -29.360 1.00 38.09 229 PHE A CA 1
ATOM 1806 C C . PHE A 1 229 ? -39.849 19.168 -27.934 1.00 38.09 229 PHE A C 1
ATOM 1808 O O . PHE A 1 229 ? -39.643 20.303 -27.505 1.00 38.09 229 PHE A O 1
ATOM 1815 N N . LEU A 1 230 ? -40.393 18.204 -27.191 1.00 40.56 230 LEU A N 1
ATOM 1816 C CA . LEU A 1 230 ? -40.520 18.268 -25.737 1.00 40.56 230 LEU A CA 1
ATOM 1817 C C . LEU A 1 230 ? -39.115 18.361 -25.119 1.00 40.56 230 LEU A C 1
ATOM 1819 O O . LEU A 1 230 ? -38.298 17.451 -25.269 1.00 40.56 230 LEU A O 1
ATOM 1823 N N . GLN A 1 231 ? -38.827 19.471 -24.441 1.00 39.94 231 GLN A N 1
ATOM 1824 C CA . GLN A 1 231 ? -37.587 19.677 -23.691 1.00 39.94 231 GLN A CA 1
ATOM 1825 C C . GLN A 1 231 ? -37.694 19.059 -22.286 1.00 39.94 231 GLN A C 1
ATOM 1827 O O . GLN A 1 231 ? -38.661 19.344 -21.580 1.00 39.94 231 GLN A O 1
ATOM 1832 N N . PRO A 1 232 ? -36.689 18.309 -21.802 1.00 39.12 232 PRO A N 1
ATOM 1833 C CA . PRO A 1 232 ? -36.401 18.230 -20.374 1.00 39.12 232 PRO A CA 1
ATOM 1834 C C . PRO A 1 232 ? -35.524 19.424 -19.929 1.00 39.12 232 PRO A C 1
ATOM 1836 O O . PRO A 1 232 ? -34.785 19.983 -20.745 1.00 39.12 232 PRO A O 1
ATOM 1839 N N . PRO A 1 233 ? -35.579 19.840 -18.649 1.00 41.53 233 PRO A N 1
ATOM 1840 C CA . PRO A 1 233 ? -34.958 21.078 -18.188 1.00 41.53 233 PRO A CA 1
ATOM 1841 C C . PRO A 1 233 ? -33.424 21.014 -18.171 1.00 41.53 233 PRO A C 1
ATOM 1843 O O . PRO A 1 233 ? -32.804 20.113 -17.604 1.00 41.53 233 PRO A O 1
ATOM 1846 N N . THR A 1 234 ? -32.816 22.045 -18.753 1.00 37.62 234 THR A N 1
ATOM 1847 C CA . THR A 1 234 ? -31.378 22.315 -18.767 1.00 37.62 234 THR A CA 1
ATOM 1848 C C . THR A 1 234 ? -30.888 22.717 -17.372 1.00 37.62 234 THR A C 1
ATOM 1850 O O . THR A 1 234 ? -31.067 23.857 -16.949 1.00 37.62 234 THR A O 1
ATOM 1853 N N . VAL A 1 235 ? -30.192 21.823 -16.665 1.00 44.81 235 VAL A N 1
ATOM 1854 C CA . VAL A 1 235 ? -29.287 22.229 -15.578 1.00 44.81 235 VAL A CA 1
ATOM 1855 C C . VAL A 1 235 ? -27.909 22.474 -16.184 1.00 44.81 235 VAL A C 1
ATOM 1857 O O . VAL A 1 235 ? -27.182 21.545 -16.535 1.00 44.81 235 VAL A O 1
ATOM 1860 N N . ALA A 1 236 ? -27.539 23.746 -16.312 1.00 39.81 236 ALA A N 1
ATOM 1861 C CA . ALA A 1 236 ? -26.214 24.159 -16.747 1.00 39.81 236 ALA A CA 1
ATOM 1862 C C . ALA A 1 236 ? -25.163 23.817 -15.675 1.00 39.81 236 ALA A C 1
ATOM 1864 O O . ALA 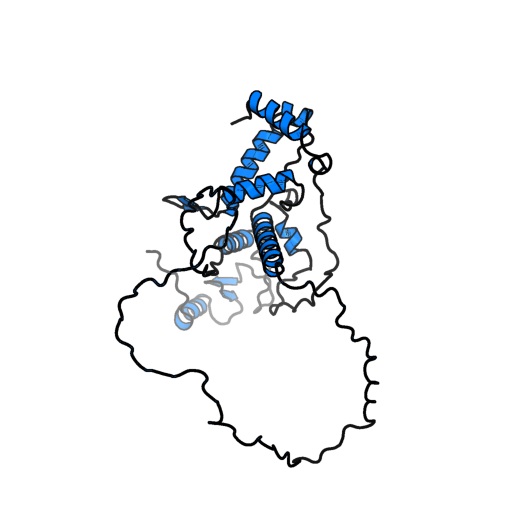A 1 236 ? -24.941 24.581 -14.736 1.00 39.81 236 ALA A O 1
ATOM 1865 N N . ARG A 1 237 ? -24.457 22.690 -15.823 1.00 40.12 237 ARG A N 1
ATOM 1866 C CA . ARG A 1 237 ? -23.157 22.496 -15.164 1.00 40.12 237 ARG A CA 1
ATOM 1867 C C . ARG A 1 237 ? -22.051 22.984 -16.090 1.00 40.12 237 ARG A C 1
ATOM 1869 O O . ARG A 1 237 ? -21.687 22.315 -17.052 1.00 40.12 237 ARG A O 1
ATOM 1876 N N . ARG A 1 238 ? -21.487 24.152 -15.770 1.00 38.69 238 ARG A N 1
ATOM 1877 C CA . ARG A 1 238 ? -20.184 24.570 -16.298 1.00 38.69 238 ARG A CA 1
ATOM 1878 C C . ARG A 1 238 ? -19.123 23.654 -15.690 1.00 38.69 238 ARG A C 1
ATOM 1880 O O . ARG A 1 238 ? -18.881 23.715 -14.487 1.00 38.69 238 ARG A O 1
ATOM 1887 N N . PHE A 1 239 ? -18.496 22.811 -16.501 1.00 40.81 239 PHE A N 1
ATOM 1888 C CA . PHE A 1 239 ? -17.233 22.188 -16.116 1.00 40.81 239 PHE A CA 1
ATOM 1889 C C . PHE A 1 239 ? -16.094 23.154 -16.469 1.00 40.81 239 PHE A C 1
ATOM 1891 O O . PHE A 1 239 ? -16.058 23.637 -17.603 1.00 40.81 239 PHE A O 1
ATOM 1898 N N . PRO A 1 240 ? -15.173 23.471 -15.542 1.00 46.41 240 PRO A N 1
ATOM 1899 C CA . PRO A 1 240 ? -13.952 24.173 -15.908 1.00 46.41 240 PRO A CA 1
ATOM 1900 C C . PRO A 1 240 ? -13.059 23.257 -16.768 1.00 46.41 240 PRO A C 1
ATOM 1902 O O . PRO A 1 240 ? -13.105 22.032 -16.610 1.00 46.41 240 PRO A O 1
ATOM 1905 N N . PRO A 1 241 ? -12.241 23.820 -17.675 1.00 44.03 241 PRO A N 1
ATOM 1906 C CA . PRO A 1 241 ? -11.342 23.034 -18.507 1.00 44.03 241 PRO A CA 1
ATOM 1907 C C . PRO A 1 241 ? -10.275 22.352 -17.642 1.00 44.03 241 PRO A C 1
ATOM 1909 O O . PRO A 1 241 ? -9.578 22.993 -16.855 1.00 44.03 241 PRO A O 1
ATOM 1912 N N . VAL A 1 242 ? -10.147 21.035 -17.796 1.00 46.84 242 VAL A N 1
ATOM 1913 C CA . VAL A 1 242 ? -9.075 20.246 -17.178 1.00 46.84 242 VAL A CA 1
ATOM 1914 C C . VAL A 1 242 ? -7.789 20.474 -17.983 1.00 46.84 242 VAL A C 1
ATOM 1916 O O . VAL A 1 242 ? -7.810 20.285 -19.202 1.00 46.84 242 VAL A O 1
ATOM 1919 N N . PRO A 1 243 ? -6.657 20.844 -17.356 1.00 42.44 243 PRO A N 1
ATOM 1920 C CA . PRO A 1 243 ? -5.397 20.948 -18.071 1.00 42.44 243 PRO A CA 1
ATOM 1921 C C . PRO A 1 243 ? -4.932 19.560 -18.523 1.00 42.44 243 PRO A C 1
ATOM 1923 O O . PRO A 1 243 ? -4.754 18.647 -17.714 1.00 42.44 243 PRO A O 1
ATOM 1926 N N . ILE A 1 244 ? -4.715 19.416 -19.830 1.00 47.41 244 ILE A N 1
ATOM 1927 C CA . ILE A 1 244 ? -4.096 18.241 -20.447 1.00 47.41 244 ILE A CA 1
ATOM 1928 C C . ILE A 1 244 ? -2.652 18.164 -19.939 1.00 47.41 244 ILE A C 1
ATOM 1930 O O . ILE A 1 244 ? -1.817 18.998 -20.287 1.00 47.41 244 ILE A O 1
ATOM 1934 N N . GLN A 1 245 ? -2.349 17.176 -19.094 1.00 43.16 245 GLN A N 1
ATOM 1935 C CA . GLN A 1 245 ? -0.974 16.926 -18.671 1.00 43.16 245 GLN A CA 1
ATOM 1936 C C . GLN A 1 245 ? -0.164 16.370 -19.845 1.00 43.16 245 GLN A C 1
ATOM 1938 O O . GLN A 1 245 ? -0.516 15.359 -20.456 1.00 43.16 245 GLN A O 1
ATOM 1943 N N . SER A 1 246 ? 0.933 17.056 -20.157 1.00 44.22 246 SER A N 1
ATOM 1944 C CA . SER A 1 246 ? 1.916 16.640 -21.146 1.00 44.22 246 SER A CA 1
ATOM 1945 C C . SER A 1 246 ? 2.592 15.328 -20.734 1.00 44.22 246 SER A C 1
ATOM 1947 O O . SER A 1 246 ? 2.778 15.026 -19.554 1.00 44.22 246 SER A O 1
ATOM 1949 N N . LYS A 1 247 ? 2.925 14.526 -21.753 1.00 40.47 247 LYS A N 1
ATOM 1950 C CA . LYS A 1 247 ? 3.548 13.200 -21.665 1.00 40.47 247 LYS A CA 1
ATOM 1951 C C . LYS A 1 247 ? 4.625 13.146 -20.576 1.00 40.47 247 LYS A C 1
ATOM 1953 O O . LYS A 1 247 ? 5.644 13.827 -20.662 1.00 40.47 247 LYS A O 1
ATOM 1958 N N . ILE A 1 248 ? 4.417 12.272 -19.591 1.00 38.28 248 ILE A N 1
ATOM 1959 C CA . ILE A 1 248 ? 5.411 11.930 -18.572 1.00 38.28 248 ILE A CA 1
ATOM 1960 C C . ILE A 1 248 ? 6.602 11.280 -19.280 1.00 38.28 248 ILE A C 1
ATOM 1962 O O . ILE A 1 248 ? 6.567 10.109 -19.659 1.00 38.28 248 ILE A O 1
ATOM 1966 N N . GLN A 1 249 ? 7.673 12.044 -19.462 1.00 38.53 249 GLN A N 1
ATOM 1967 C CA . GLN A 1 249 ? 8.964 11.513 -19.863 1.00 38.53 249 GLN A CA 1
ATOM 1968 C C . GLN A 1 249 ? 9.572 10.837 -18.631 1.00 38.53 249 GLN A C 1
ATOM 1970 O O . GLN A 1 249 ? 10.088 11.493 -17.726 1.00 38.53 249 GLN A O 1
ATOM 1975 N N . ILE A 1 250 ? 9.450 9.509 -18.555 1.00 36.53 250 ILE A N 1
ATOM 1976 C CA . ILE A 1 250 ? 10.062 8.705 -17.495 1.00 36.53 250 ILE A CA 1
ATOM 1977 C C . ILE A 1 250 ? 11.579 8.760 -17.694 1.00 36.53 250 ILE A C 1
ATOM 1979 O O . ILE A 1 250 ? 12.165 7.937 -18.395 1.00 36.53 250 ILE A O 1
ATOM 1983 N N . GLN A 1 251 ? 12.235 9.745 -17.083 1.00 36.75 251 GLN A N 1
ATOM 1984 C CA . GLN A 1 251 ? 13.671 9.670 -16.863 1.00 36.75 251 GLN A CA 1
ATOM 1985 C C . GLN A 1 251 ? 13.919 8.569 -15.831 1.00 36.75 251 GLN A C 1
ATOM 1987 O O . GLN A 1 251 ? 13.510 8.672 -14.673 1.00 36.75 251 GLN A O 1
ATOM 1992 N N . HIS A 1 252 ? 14.582 7.499 -16.265 1.00 34.66 252 HIS A N 1
ATOM 1993 C CA . HIS A 1 252 ? 15.168 6.490 -15.391 1.00 34.66 252 HIS A CA 1
ATOM 1994 C C . HIS A 1 252 ? 16.255 7.143 -14.519 1.00 34.66 252 HIS A C 1
ATOM 1996 O O . HIS A 1 252 ? 17.442 7.065 -14.818 1.00 34.66 252 HIS A O 1
ATOM 2002 N N . HIS A 1 253 ? 15.858 7.793 -13.426 1.00 41.16 253 HIS A N 1
ATOM 2003 C CA . HIS A 1 253 ? 16.786 8.187 -12.370 1.00 41.16 253 HIS A CA 1
ATOM 2004 C C . HIS A 1 253 ? 17.033 6.982 -11.474 1.00 41.16 253 HIS A C 1
ATOM 2006 O O . HIS A 1 253 ? 16.162 6.533 -10.727 1.00 41.16 253 HIS A O 1
ATOM 2012 N N . GLN A 1 254 ? 18.232 6.424 -11.599 1.00 43.19 254 GLN A N 1
ATOM 2013 C CA . GLN A 1 254 ? 18.726 5.345 -10.758 1.00 43.19 254 GLN A CA 1
ATOM 2014 C C . GLN A 1 254 ? 18.820 5.870 -9.308 1.00 43.19 254 GLN A C 1
ATOM 2016 O O . GLN A 1 254 ? 19.564 6.819 -9.060 1.00 43.19 254 GLN A O 1
ATOM 2021 N N . PRO A 1 255 ? 18.068 5.323 -8.331 1.00 40.12 255 PRO A N 1
ATOM 2022 C CA . PRO A 1 255 ? 18.049 5.886 -6.985 1.00 40.12 255 PRO A CA 1
ATOM 2023 C C . PRO A 1 255 ? 19.417 5.746 -6.309 1.00 40.12 255 PRO A C 1
ATOM 2025 O O . PRO A 1 255 ? 19.929 4.638 -6.144 1.00 40.12 255 PRO A O 1
ATOM 2028 N N . GLN A 1 256 ? 19.956 6.871 -5.841 1.00 47.34 256 GLN A N 1
ATOM 2029 C CA . GLN A 1 256 ? 21.215 7.008 -5.092 1.00 47.34 256 GLN A CA 1
ATOM 2030 C C . GLN A 1 256 ? 21.295 6.094 -3.843 1.00 47.34 256 GLN A C 1
ATOM 2032 O O . GLN A 1 256 ? 22.379 5.788 -3.348 1.00 47.34 256 GLN A O 1
ATOM 2037 N N . SER A 1 257 ? 20.156 5.574 -3.365 1.00 42.62 257 SER A N 1
ATOM 2038 C CA . SER A 1 257 ? 20.092 4.598 -2.270 1.00 42.62 257 SER A CA 1
ATOM 2039 C C . SER A 1 257 ? 20.747 3.254 -2.604 1.00 42.62 257 SER A C 1
ATOM 2041 O O . SER A 1 257 ? 21.244 2.590 -1.697 1.00 42.62 257 SER A O 1
ATOM 2043 N N . TRP A 1 258 ? 20.825 2.863 -3.883 1.00 36.19 258 TRP A N 1
ATOM 2044 C CA . TRP A 1 258 ? 21.570 1.667 -4.294 1.00 36.19 258 TRP A CA 1
ATOM 2045 C C . TRP A 1 258 ? 23.084 1.857 -4.151 1.00 36.19 258 TRP A C 1
ATOM 2047 O O . TRP A 1 258 ? 23.776 0.905 -3.794 1.00 36.19 258 TRP A O 1
ATOM 2057 N N . GLN A 1 259 ? 23.598 3.081 -4.333 1.00 46.97 259 GLN A N 1
ATOM 2058 C CA . GLN A 1 259 ? 25.011 3.387 -4.089 1.00 46.97 259 GLN A CA 1
ATOM 2059 C C . GLN A 1 259 ? 25.335 3.326 -2.591 1.00 46.97 259 GLN A C 1
ATOM 2061 O O . GLN A 1 259 ? 26.289 2.648 -2.217 1.00 46.97 259 GLN A O 1
ATOM 2066 N N . GLN A 1 260 ? 24.497 3.893 -1.717 1.00 44.59 260 GLN A N 1
ATOM 2067 C CA . GLN A 1 260 ? 24.702 3.791 -0.263 1.00 44.59 260 GLN A CA 1
ATOM 2068 C C . GLN A 1 260 ? 24.547 2.361 0.274 1.00 44.59 260 GLN A C 1
ATOM 2070 O O . GLN A 1 260 ? 25.331 1.947 1.125 1.00 44.59 260 GLN A O 1
ATOM 2075 N N . LYS A 1 261 ? 23.604 1.566 -0.252 1.00 41.34 261 LYS A N 1
ATOM 2076 C CA . LYS A 1 261 ? 23.448 0.159 0.155 1.00 41.34 261 LYS A CA 1
ATOM 2077 C C . LYS A 1 261 ? 24.580 -0.725 -0.371 1.00 41.34 261 LYS A C 1
ATOM 2079 O O . LYS A 1 261 ? 24.955 -1.664 0.316 1.00 41.34 261 LYS A O 1
ATOM 2084 N N . SER A 1 262 ? 25.175 -0.401 -1.525 1.00 44.25 262 SER A N 1
ATOM 2085 C CA . SER A 1 262 ? 26.407 -1.055 -1.996 1.00 44.25 262 SER A CA 1
ATOM 2086 C C . SER A 1 262 ? 27.627 -0.697 -1.140 1.00 44.25 262 SER A C 1
ATOM 2088 O O . SER A 1 262 ? 28.465 -1.557 -0.898 1.00 44.25 262 SER A O 1
ATOM 2090 N N . GLN A 1 263 ? 27.685 0.530 -0.612 1.00 46.75 263 GLN A N 1
ATOM 2091 C CA . GLN A 1 263 ? 28.747 0.970 0.295 1.00 46.75 263 GLN A CA 1
ATOM 2092 C C . GLN A 1 263 ? 28.583 0.388 1.707 1.00 46.75 263 GLN A C 1
ATOM 2094 O O . GLN A 1 263 ? 29.574 -0.004 2.302 1.00 46.75 263 GLN A O 1
ATOM 2099 N N . GLN A 1 264 ? 27.356 0.249 2.225 1.00 39.00 264 GLN A N 1
ATOM 2100 C CA . GLN A 1 264 ? 27.097 -0.367 3.538 1.00 39.00 264 GLN A CA 1
ATOM 2101 C C . GLN A 1 264 ? 27.135 -1.904 3.498 1.00 39.00 264 GLN A C 1
ATOM 2103 O O . GLN A 1 264 ? 27.620 -2.523 4.439 1.00 39.00 264 GLN A O 1
ATOM 2108 N N . ALA A 1 265 ? 26.710 -2.539 2.399 1.00 37.31 265 ALA A N 1
ATOM 2109 C CA . ALA A 1 265 ? 26.888 -3.982 2.201 1.00 37.31 265 ALA A CA 1
ATOM 2110 C C . ALA A 1 265 ? 28.355 -4.372 1.942 1.00 37.31 265 ALA A C 1
ATOM 2112 O O . ALA A 1 265 ? 28.710 -5.531 2.119 1.00 37.31 265 ALA A O 1
ATOM 2113 N N . ALA A 1 266 ? 29.217 -3.419 1.568 1.00 40.06 266 ALA A N 1
ATOM 2114 C CA . ALA A 1 266 ? 30.662 -3.631 1.504 1.00 40.06 266 ALA A CA 1
ATOM 2115 C C . ALA A 1 266 ? 31.344 -3.610 2.887 1.00 40.06 266 ALA A C 1
ATOM 2117 O O . ALA A 1 266 ? 32.506 -3.994 2.986 1.00 40.06 266 ALA A O 1
ATOM 2118 N N . VAL A 1 267 ? 30.647 -3.188 3.951 1.00 41.69 267 VAL A N 1
ATOM 2119 C CA . VAL A 1 267 ? 31.221 -3.059 5.305 1.00 41.69 267 VAL A CA 1
ATOM 2120 C C . VAL A 1 267 ? 30.998 -4.312 6.162 1.00 41.69 267 VAL A C 1
ATOM 2122 O O . VAL A 1 267 ? 31.625 -4.455 7.206 1.00 41.69 267 VAL A O 1
ATOM 2125 N N . VAL A 1 268 ? 30.200 -5.285 5.711 1.00 39.34 268 VAL A N 1
ATOM 2126 C CA . VAL A 1 268 ? 29.999 -6.538 6.454 1.00 39.34 268 VAL A CA 1
ATOM 2127 C C . VAL A 1 268 ? 30.610 -7.711 5.688 1.00 39.34 268 VAL A C 1
ATOM 2129 O O . VAL A 1 268 ? 30.017 -8.283 4.778 1.00 39.34 268 VAL A O 1
ATOM 2132 N N . SER A 1 269 ? 31.845 -8.007 6.101 1.00 40.72 269 SER A N 1
ATOM 2133 C CA . SER A 1 269 ? 32.582 -9.267 5.981 1.00 40.72 269 SER A CA 1
ATOM 2134 C C . SER A 1 269 ? 32.804 -9.838 4.573 1.00 40.72 269 SER A C 1
ATOM 2136 O O . SER A 1 269 ? 32.179 -10.815 4.168 1.00 40.72 269 SER A O 1
ATOM 2138 N N . ASN A 1 270 ? 33.855 -9.356 3.909 1.00 39.59 270 ASN A N 1
ATOM 2139 C CA . ASN A 1 270 ? 34.840 -10.282 3.353 1.00 39.59 270 ASN A CA 1
ATOM 2140 C C . ASN A 1 270 ? 36.149 -9.980 4.079 1.00 39.59 270 ASN A C 1
ATOM 2142 O O . ASN A 1 270 ? 36.743 -8.924 3.867 1.00 39.59 270 ASN A O 1
ATOM 2146 N N . SER A 1 271 ? 36.537 -10.861 5.005 1.00 41.12 271 SER A N 1
ATOM 2147 C CA . SER A 1 271 ? 37.817 -10.768 5.706 1.00 41.12 271 SER A CA 1
ATOM 2148 C C . SER A 1 271 ? 38.930 -10.545 4.679 1.00 41.12 271 SER A C 1
ATOM 2150 O O . SER A 1 271 ? 39.132 -11.360 3.776 1.00 41.12 271 SER A O 1
ATOM 2152 N N . LEU A 1 272 ? 39.630 -9.417 4.807 1.00 48.28 272 LEU A N 1
ATOM 2153 C CA . LEU A 1 272 ? 40.662 -8.940 3.880 1.00 48.28 272 LEU A CA 1
ATOM 2154 C C . LEU A 1 272 ? 41.887 -9.886 3.817 1.00 48.28 272 LEU A C 1
ATOM 2156 O O . LEU A 1 272 ? 42.774 -9.691 2.991 1.00 48.28 272 LEU A O 1
ATOM 2160 N N . TYR A 1 273 ? 41.890 -10.950 4.631 1.00 48.78 273 TYR A N 1
ATOM 2161 C CA . TYR A 1 273 ? 42.987 -11.898 4.830 1.00 48.78 273 TYR A CA 1
ATOM 2162 C C . TYR A 1 273 ? 42.746 -13.311 4.264 1.00 48.78 273 TYR A C 1
ATOM 2164 O O . TYR A 1 273 ? 43.559 -14.201 4.483 1.00 48.78 273 TYR A O 1
ATOM 2172 N N . ASN A 1 274 ? 41.674 -13.543 3.495 1.00 53.78 274 ASN A N 1
ATOM 2173 C CA . ASN A 1 274 ? 41.389 -14.864 2.899 1.00 53.78 274 ASN A CA 1
ATOM 2174 C C . ASN A 1 274 ? 41.697 -14.981 1.395 1.00 53.78 274 ASN A C 1
ATOM 2176 O O . ASN A 1 274 ? 41.200 -15.877 0.717 1.00 53.78 274 ASN A O 1
ATOM 2180 N N . MET A 1 275 ? 42.532 -14.098 0.848 1.00 62.69 275 MET A N 1
ATOM 2181 C CA . MET A 1 275 ? 42.898 -14.137 -0.570 1.00 62.69 275 MET A CA 1
ATOM 2182 C C . MET A 1 275 ? 44.292 -14.740 -0.726 1.00 62.69 275 MET A C 1
ATOM 2184 O O . MET A 1 275 ? 45.274 -14.121 -0.334 1.00 62.69 275 MET A O 1
ATOM 2188 N N . VAL A 1 276 ? 44.388 -15.928 -1.323 1.00 74.50 276 VAL A N 1
ATOM 2189 C CA . VAL A 1 276 ? 45.668 -16.540 -1.708 1.00 74.50 276 VAL A CA 1
ATOM 2190 C C . VAL A 1 276 ? 46.375 -15.638 -2.727 1.00 74.50 276 VAL A C 1
ATOM 2192 O O . VAL A 1 276 ? 45.748 -15.073 -3.630 1.00 74.50 276 VAL A O 1
ATOM 2195 N N . CYS A 1 277 ? 47.679 -15.438 -2.567 1.00 74.75 277 CYS A N 1
ATOM 2196 C CA . CYS A 1 277 ? 48.477 -14.678 -3.512 1.00 74.75 277 CYS A CA 1
ATOM 2197 C C . CYS A 1 277 ? 48.700 -15.505 -4.789 1.00 74.75 277 CYS A C 1
ATOM 2199 O O . CYS A 1 277 ? 49.283 -16.583 -4.714 1.00 74.75 277 CYS A O 1
ATOM 2201 N N . PRO A 1 278 ? 48.324 -15.006 -5.978 1.00 69.12 278 PRO A N 1
ATOM 2202 C CA . PRO A 1 278 ? 48.517 -15.741 -7.229 1.00 69.12 278 PRO A CA 1
ATOM 2203 C C . PRO A 1 278 ? 49.992 -15.861 -7.650 1.00 69.12 278 PRO A C 1
ATOM 2205 O O . PRO A 1 278 ? 50.288 -16.572 -8.601 1.00 69.12 278 PRO A O 1
ATOM 2208 N N . LYS A 1 279 ? 50.913 -15.142 -6.991 1.00 75.62 279 LYS A N 1
ATOM 2209 C CA . LYS A 1 279 ? 52.349 -15.162 -7.312 1.00 75.62 279 LYS A CA 1
ATOM 2210 C C . LYS A 1 279 ? 53.134 -16.186 -6.499 1.00 75.62 279 LYS A C 1
ATOM 2212 O O . LYS A 1 279 ? 54.018 -16.820 -7.052 1.00 75.62 279 LYS A O 1
ATOM 2217 N N . CYS A 1 280 ? 52.810 -16.354 -5.219 1.00 78.44 280 CYS A N 1
ATOM 2218 C CA . CYS A 1 280 ? 53.532 -17.270 -4.332 1.00 78.44 280 CYS A CA 1
ATOM 2219 C C . CYS A 1 280 ? 52.664 -18.409 -3.777 1.00 78.44 280 CYS A C 1
ATOM 2221 O O . CYS A 1 280 ? 53.172 -19.253 -3.048 1.00 78.44 280 CYS A O 1
ATOM 2223 N N . GLY A 1 281 ? 51.355 -18.420 -4.056 1.00 73.12 281 GLY A N 1
ATOM 2224 C CA . GLY A 1 281 ? 50.421 -19.448 -3.584 1.00 73.12 281 GLY A CA 1
ATOM 2225 C C . GLY A 1 281 ? 50.147 -19.438 -2.075 1.00 73.12 281 GLY A C 1
ATOM 2226 O O . GLY A 1 281 ? 49.343 -20.235 -1.602 1.00 73.12 281 GLY A O 1
ATOM 2227 N N . LYS A 1 282 ? 50.777 -18.538 -1.307 1.00 79.00 282 LYS A N 1
ATOM 2228 C CA . LYS A 1 282 ? 50.583 -18.402 0.145 1.00 79.00 282 LYS A CA 1
ATOM 2229 C C . LYS A 1 282 ? 49.443 -17.436 0.465 1.00 79.00 282 LYS A C 1
ATOM 2231 O O . LYS A 1 282 ? 49.026 -16.637 -0.382 1.00 79.00 282 LYS A O 1
ATOM 2236 N N . LYS A 1 283 ? 48.926 -17.501 1.695 1.00 78.88 283 LYS A N 1
ATOM 2237 C CA . LYS A 1 283 ? 47.963 -16.511 2.197 1.00 78.88 283 LYS A CA 1
ATOM 2238 C C . LYS A 1 283 ? 48.603 -15.116 2.179 1.00 78.88 283 LYS A C 1
ATOM 2240 O O . LYS A 1 283 ? 49.821 -14.968 2.278 1.00 78.88 283 LYS A O 1
ATOM 2245 N N . LYS A 1 284 ? 47.788 -14.089 1.932 1.00 75.25 284 LYS A N 1
ATOM 2246 C CA . LYS A 1 284 ? 48.268 -12.704 1.880 1.00 75.25 284 LYS A CA 1
ATOM 2247 C C . LYS A 1 284 ? 48.482 -12.170 3.291 1.00 75.25 284 LYS A C 1
ATOM 2249 O O . LYS A 1 284 ? 47.565 -11.610 3.881 1.00 75.25 284 LYS A O 1
ATOM 2254 N N . ASP A 1 285 ? 49.707 -12.318 3.774 1.00 75.19 285 ASP A N 1
ATOM 2255 C CA . ASP A 1 285 ? 50.154 -11.744 5.044 1.00 75.19 285 ASP A CA 1
ATOM 2256 C C . ASP A 1 285 ? 50.825 -10.374 4.837 1.00 75.19 285 ASP A C 1
ATOM 2258 O O . ASP A 1 285 ? 51.545 -10.205 3.846 1.00 75.19 285 ASP A O 1
ATOM 2262 N N . PRO A 1 286 ? 50.628 -9.402 5.747 1.00 70.94 286 PRO A N 1
ATOM 2263 C CA . PRO A 1 286 ? 51.137 -8.032 5.613 1.00 70.94 286 PRO A CA 1
ATOM 2264 C C . PRO A 1 286 ? 52.671 -7.929 5.668 1.00 70.94 286 PRO A C 1
ATOM 2266 O O . PRO A 1 286 ? 53.238 -6.957 5.166 1.00 70.94 286 PRO A O 1
ATOM 2269 N N . GLU A 1 287 ? 53.349 -8.933 6.230 1.00 72.50 287 GLU A N 1
ATOM 2270 C CA . GLU A 1 287 ? 54.815 -9.020 6.237 1.00 72.50 287 GLU A CA 1
ATOM 2271 C C . GLU A 1 287 ? 55.377 -9.313 4.843 1.00 72.50 287 GLU A C 1
ATOM 2273 O O . GLU A 1 287 ? 56.351 -8.698 4.416 1.00 72.50 287 GLU A O 1
ATOM 2278 N N . ASN A 1 288 ? 54.721 -10.206 4.096 1.00 78.25 288 ASN A N 1
ATOM 2279 C CA . ASN A 1 288 ? 55.220 -10.689 2.807 1.00 78.25 288 ASN A CA 1
ATOM 2280 C C . ASN A 1 288 ? 54.478 -10.085 1.598 1.00 78.25 288 ASN A C 1
ATOM 2282 O O . ASN A 1 288 ? 54.899 -10.252 0.447 1.00 78.25 288 ASN A O 1
ATOM 2286 N N . HIS A 1 289 ? 53.368 -9.382 1.848 1.00 85.19 289 HIS A N 1
ATOM 2287 C CA . HIS A 1 289 ? 52.536 -8.747 0.835 1.00 85.19 289 HIS A CA 1
ATOM 2288 C C . HIS A 1 289 ? 52.162 -7.323 1.234 1.00 85.19 289 HIS A C 1
ATOM 2290 O O . HIS A 1 289 ? 51.544 -7.084 2.268 1.00 85.19 289 HIS A O 1
ATOM 2296 N N . LYS A 1 290 ? 52.467 -6.365 0.358 1.00 83.38 290 LYS A N 1
ATOM 2297 C CA . LYS A 1 290 ? 52.151 -4.947 0.570 1.00 83.38 290 LYS A CA 1
ATOM 2298 C C . LYS A 1 290 ? 51.106 -4.489 -0.440 1.00 83.38 290 LYS A C 1
ATOM 2300 O O . LYS A 1 290 ? 51.185 -4.834 -1.617 1.00 83.38 290 LYS A O 1
ATOM 2305 N N . GLN A 1 291 ? 50.126 -3.703 -0.002 1.00 82.00 291 GLN A N 1
ATOM 2306 C CA . GLN A 1 291 ? 49.070 -3.190 -0.877 1.00 82.00 291 GLN A CA 1
ATOM 2307 C C . GLN A 1 291 ? 49.346 -1.738 -1.299 1.00 82.00 291 GLN A C 1
ATOM 2309 O O . GLN A 1 291 ? 49.684 -0.893 -0.473 1.00 82.00 291 GLN A O 1
ATOM 2314 N N . TYR A 1 292 ? 49.147 -1.423 -2.582 1.00 80.19 292 TYR A N 1
ATOM 2315 C CA . TYR A 1 292 ? 49.211 -0.065 -3.128 1.00 80.19 292 TYR A CA 1
ATOM 2316 C C . TYR A 1 292 ? 48.051 0.186 -4.105 1.00 80.19 292 TYR A C 1
ATOM 2318 O O . TYR A 1 292 ? 47.967 -0.448 -5.154 1.00 80.19 292 TYR A O 1
ATOM 2326 N N . PHE A 1 293 ? 47.130 1.098 -3.759 1.00 75.44 293 PHE A N 1
ATOM 2327 C CA . PHE A 1 293 ? 45.945 1.456 -4.570 1.00 75.44 293 PHE A CA 1
ATOM 2328 C C . PHE A 1 293 ? 45.159 0.242 -5.108 1.00 75.44 293 PHE A C 1
ATOM 2330 O O . PHE A 1 293 ? 44.828 0.166 -6.288 1.00 75.44 293 PHE A O 1
ATOM 2337 N N . GLY A 1 294 ? 44.886 -0.741 -4.245 1.00 73.06 294 GLY A N 1
ATOM 2338 C CA . GLY A 1 294 ? 44.158 -1.959 -4.622 1.00 73.06 294 GLY A CA 1
ATOM 2339 C C . GLY A 1 294 ? 45.009 -3.041 -5.304 1.00 73.06 294 GLY A C 1
ATOM 2340 O O . GLY A 1 294 ? 44.558 -4.180 -5.396 1.00 73.06 294 GLY A O 1
ATOM 2341 N N . ASN A 1 295 ? 46.246 -2.734 -5.705 1.00 79.88 295 ASN A N 1
ATOM 2342 C CA . ASN A 1 295 ? 47.209 -3.704 -6.228 1.00 79.88 295 ASN A CA 1
ATOM 2343 C C . ASN A 1 295 ? 48.037 -4.320 -5.093 1.00 79.88 295 ASN A C 1
ATOM 2345 O O . ASN A 1 295 ? 48.345 -3.644 -4.113 1.00 79.88 295 ASN A O 1
ATOM 2349 N N . TRP A 1 296 ? 48.417 -5.591 -5.234 1.00 81.62 296 TRP A N 1
ATOM 2350 C CA . TRP A 1 296 ? 49.198 -6.332 -4.238 1.00 81.62 296 TRP A CA 1
ATOM 2351 C C . TRP A 1 296 ? 50.604 -6.631 -4.761 1.00 81.62 296 TRP A C 1
ATOM 2353 O O . TRP A 1 296 ? 50.751 -7.256 -5.811 1.00 81.62 296 TRP A O 1
ATOM 2363 N N . TYR A 1 297 ? 51.614 -6.212 -4.005 1.00 81.81 297 TYR A N 1
ATOM 2364 C CA . TYR A 1 297 ? 53.009 -6.605 -4.163 1.00 81.81 297 TYR A CA 1
ATOM 2365 C C . TYR A 1 297 ? 53.280 -7.891 -3.385 1.00 81.81 297 TYR A C 1
ATOM 2367 O O . TYR A 1 297 ? 52.721 -8.089 -2.305 1.00 81.81 297 TYR A O 1
ATOM 2375 N N . CYS A 1 298 ? 54.148 -8.745 -3.921 1.00 85.31 298 CYS A N 1
ATOM 2376 C CA . CYS A 1 298 ? 54.595 -9.973 -3.276 1.00 85.31 298 CYS A CA 1
ATOM 2377 C C . CYS A 1 298 ? 56.121 -9.971 -3.216 1.00 85.31 298 CYS A C 1
ATOM 2379 O O . CYS A 1 298 ? 56.761 -9.701 -4.227 1.00 85.31 298 CYS A O 1
ATOM 2381 N N . ASN A 1 299 ? 56.698 -10.306 -2.063 1.00 82.81 299 ASN A N 1
ATOM 2382 C CA . ASN A 1 299 ? 58.148 -10.269 -1.864 1.00 82.81 299 ASN A CA 1
ATOM 2383 C C . ASN A 1 299 ? 58.929 -11.328 -2.667 1.00 82.81 299 ASN A C 1
ATOM 2385 O O . ASN A 1 299 ? 60.147 -11.277 -2.732 1.00 82.81 299 ASN A O 1
ATOM 2389 N N . THR A 1 300 ? 58.243 -12.289 -3.294 1.00 80.31 300 THR A N 1
ATOM 2390 C CA . THR A 1 300 ? 58.868 -13.239 -4.230 1.00 80.31 300 THR A CA 1
ATOM 2391 C C . THR A 1 300 ? 59.099 -12.637 -5.621 1.00 80.31 300 THR A C 1
ATOM 2393 O O . THR A 1 300 ? 59.524 -13.348 -6.528 1.00 80.31 300 THR A O 1
ATOM 2396 N N . MET A 1 301 ? 58.741 -11.368 -5.840 1.00 76.56 301 MET A N 1
ATOM 2397 C CA . MET A 1 301 ? 59.075 -10.648 -7.067 1.00 76.56 301 MET A CA 1
ATOM 2398 C C . MET A 1 301 ? 60.565 -10.292 -7.081 1.00 76.56 301 MET A C 1
ATOM 2400 O O . MET A 1 301 ? 61.153 -10.006 -6.045 1.00 76.56 301 MET A O 1
ATOM 2404 N N . THR A 1 302 ? 61.165 -10.296 -8.270 1.00 75.38 302 THR A N 1
ATOM 2405 C CA . THR A 1 302 ? 62.564 -9.890 -8.486 1.00 75.38 302 THR A CA 1
ATOM 2406 C C . THR A 1 302 ? 62.767 -8.380 -8.359 1.00 75.38 302 THR A C 1
ATOM 2408 O O . THR A 1 302 ? 63.873 -7.918 -8.103 1.00 75.38 302 THR A O 1
ATOM 2411 N N . GLU A 1 303 ? 61.700 -7.603 -8.537 1.00 81.69 303 GLU A N 1
ATOM 2412 C CA . GLU A 1 303 ? 61.705 -6.154 -8.364 1.00 81.69 303 GLU A CA 1
ATOM 2413 C C . GLU A 1 303 ? 61.418 -5.795 -6.910 1.00 81.69 303 GLU A C 1
ATOM 2415 O O . GLU A 1 303 ? 60.488 -6.337 -6.316 1.00 81.69 303 GLU A O 1
ATOM 2420 N N . SER A 1 304 ? 62.157 -4.829 -6.359 1.00 84.94 304 SER A N 1
ATOM 2421 C CA . SER A 1 304 ? 61.870 -4.304 -5.024 1.00 84.94 304 SER A CA 1
ATOM 2422 C C . SER A 1 304 ? 60.493 -3.624 -4.966 1.00 84.94 304 SER A C 1
ATOM 2424 O O . SER A 1 304 ? 59.980 -3.112 -5.970 1.00 84.94 304 SER A O 1
ATOM 2426 N N . PHE A 1 305 ? 59.905 -3.545 -3.767 1.00 81.81 305 PHE A N 1
ATOM 2427 C CA . PHE A 1 305 ? 58.611 -2.886 -3.554 1.00 81.81 305 PHE A CA 1
ATOM 2428 C C . PHE A 1 305 ? 58.596 -1.435 -4.049 1.00 81.81 305 PHE A C 1
ATOM 2430 O O . PHE A 1 305 ? 57.589 -0.972 -4.586 1.00 81.81 305 PHE A O 1
ATOM 2437 N N . GLU A 1 306 ? 59.702 -0.712 -3.877 1.00 81.94 306 GLU A N 1
ATOM 2438 C CA . GLU A 1 306 ? 59.816 0.690 -4.273 1.00 81.94 306 GLU A CA 1
ATOM 2439 C C . GLU A 1 306 ? 59.855 0.839 -5.791 1.00 81.94 306 GLU A C 1
ATOM 2441 O O . GLU A 1 306 ? 59.110 1.648 -6.347 1.00 81.94 306 GLU A O 1
ATOM 2446 N N . THR A 1 307 ? 60.628 -0.010 -6.472 1.00 83.62 307 THR A N 1
ATOM 2447 C CA . THR A 1 307 ? 60.694 -0.047 -7.938 1.00 83.62 307 THR A CA 1
ATOM 2448 C C . THR A 1 307 ? 59.331 -0.399 -8.540 1.00 83.62 307 THR A C 1
ATOM 2450 O O . THR A 1 307 ? 58.844 0.296 -9.436 1.00 83.62 307 THR A O 1
ATOM 2453 N N . TRP A 1 308 ? 58.654 -1.411 -7.987 1.00 85.94 308 TRP A N 1
ATOM 2454 C CA . TRP A 1 308 ? 57.307 -1.817 -8.398 1.00 85.94 308 TRP A CA 1
ATOM 2455 C C . TRP A 1 308 ? 56.268 -0.707 -8.173 1.00 85.94 308 TRP A C 1
ATOM 2457 O O . TRP A 1 308 ? 55.431 -0.423 -9.035 1.00 85.94 308 TRP A O 1
ATOM 2467 N N . ARG A 1 309 ? 56.333 -0.027 -7.022 1.00 83.88 309 ARG A N 1
ATOM 2468 C CA . ARG A 1 309 ? 55.440 1.087 -6.677 1.00 83.88 309 ARG A CA 1
ATOM 2469 C C . ARG A 1 309 ? 55.638 2.279 -7.611 1.00 83.88 309 ARG A C 1
ATOM 2471 O O . ARG A 1 309 ? 54.651 2.876 -8.042 1.00 83.88 309 ARG A O 1
ATOM 2478 N N . GLU A 1 310 ? 56.881 2.635 -7.922 1.00 81.38 310 GLU A N 1
ATOM 2479 C CA . GLU A 1 310 ? 57.190 3.723 -8.852 1.00 81.38 310 GLU A CA 1
ATOM 2480 C C . GLU A 1 310 ? 56.762 3.385 -10.284 1.00 81.38 310 GLU A C 1
ATOM 2482 O O . GLU A 1 310 ? 56.203 4.243 -10.966 1.00 81.38 310 GLU A O 1
ATOM 2487 N N . ASN A 1 311 ? 56.893 2.126 -10.711 1.00 82.75 311 ASN A N 1
ATOM 2488 C CA . ASN A 1 311 ? 56.352 1.657 -11.988 1.00 82.75 311 ASN A CA 1
ATOM 2489 C C . ASN A 1 311 ? 54.820 1.838 -12.043 1.00 82.75 311 ASN A C 1
ATOM 2491 O O . ASN A 1 311 ? 54.291 2.401 -13.002 1.00 82.75 311 ASN A O 1
ATOM 2495 N N . LEU A 1 312 ? 54.092 1.489 -10.974 1.00 82.12 312 LEU A N 1
ATOM 2496 C CA . LEU A 1 312 ? 52.644 1.730 -10.899 1.00 82.12 312 LEU A CA 1
ATOM 2497 C C . LEU A 1 312 ? 52.272 3.219 -10.951 1.00 82.12 312 LEU A C 1
ATOM 2499 O O . LEU A 1 312 ? 51.272 3.577 -11.579 1.00 82.12 312 LEU A O 1
ATOM 2503 N N . LYS A 1 313 ? 53.060 4.098 -10.326 1.00 80.31 313 LYS A N 1
ATOM 2504 C CA . LYS A 1 313 ? 52.831 5.549 -10.392 1.00 80.31 313 LYS A CA 1
ATOM 2505 C C . LYS A 1 313 ? 53.105 6.120 -11.783 1.00 80.31 313 LYS A C 1
ATOM 2507 O O . LYS A 1 313 ? 52.315 6.937 -12.257 1.00 80.31 313 LYS A O 1
ATOM 2512 N N . LYS A 1 314 ? 54.220 5.726 -12.408 1.00 77.88 314 LYS A N 1
ATOM 2513 C CA . LYS A 1 314 ? 54.711 6.288 -13.676 1.00 77.88 314 LYS A CA 1
ATOM 2514 C C . LYS A 1 314 ? 53.970 5.724 -14.886 1.00 77.88 314 LYS A C 1
ATOM 2516 O O . LYS A 1 314 ? 53.480 6.500 -15.695 1.00 77.88 314 LYS A O 1
ATOM 2521 N N . ASN A 1 315 ? 53.809 4.404 -14.963 1.00 74.38 315 ASN A N 1
ATOM 2522 C CA . ASN A 1 315 ? 53.260 3.741 -16.150 1.00 74.38 315 ASN A CA 1
ATOM 2523 C C . ASN A 1 315 ? 51.742 3.555 -16.099 1.00 74.38 315 ASN A C 1
ATOM 2525 O O . ASN A 1 315 ? 51.096 3.487 -17.139 1.00 74.38 315 ASN A O 1
ATOM 2529 N N . LYS A 1 316 ? 51.152 3.463 -14.900 1.00 71.38 316 LYS A N 1
ATOM 2530 C CA . LYS A 1 316 ? 49.704 3.236 -14.735 1.00 71.38 316 LYS A CA 1
ATOM 2531 C C . LYS A 1 316 ? 48.954 4.413 -14.110 1.00 71.38 316 LYS A C 1
ATOM 2533 O O . LYS A 1 316 ? 47.755 4.312 -13.870 1.00 71.38 316 LYS A O 1
ATOM 2538 N N . GLY A 1 317 ? 49.641 5.526 -13.842 1.00 71.88 317 GLY A N 1
ATOM 2539 C CA . GLY A 1 317 ? 49.021 6.772 -13.385 1.00 71.88 317 GLY A CA 1
ATOM 2540 C C . GLY A 1 317 ? 48.384 6.711 -11.993 1.00 71.88 317 GLY A C 1
ATOM 2541 O O . GLY A 1 317 ? 47.608 7.601 -11.644 1.00 71.88 317 GLY A O 1
ATOM 2542 N N . TYR A 1 318 ? 48.695 5.699 -11.173 1.00 70.56 318 TYR A N 1
ATOM 2543 C CA . TYR A 1 318 ? 48.170 5.607 -9.809 1.00 70.56 318 TYR A CA 1
ATOM 2544 C C . TYR A 1 318 ? 48.803 6.692 -8.931 1.00 70.56 318 TYR A C 1
ATOM 2546 O O . TYR A 1 318 ? 49.912 6.534 -8.425 1.00 70.56 318 TYR A O 1
ATOM 2554 N N . LYS A 1 319 ? 48.098 7.810 -8.738 1.00 69.31 319 LYS A N 1
ATOM 2555 C CA . LYS A 1 319 ? 48.504 8.908 -7.851 1.00 69.31 319 LYS A CA 1
ATOM 2556 C C . LYS A 1 319 ? 47.439 9.140 -6.782 1.00 69.31 319 LYS A C 1
ATOM 2558 O O . LYS A 1 319 ? 46.243 8.980 -7.023 1.00 69.31 319 LYS A O 1
ATOM 2563 N N . LYS A 1 320 ? 47.876 9.535 -5.584 1.00 59.62 320 LYS A N 1
ATOM 2564 C CA . LYS A 1 320 ? 46.975 10.014 -4.528 1.00 59.62 320 LYS A CA 1
ATOM 2565 C C . LYS A 1 320 ? 46.343 11.308 -5.046 1.00 59.62 320 LYS A C 1
ATOM 2567 O O . LYS A 1 320 ? 47.086 12.213 -5.422 1.00 59.62 320 LYS A O 1
ATOM 2572 N N . LYS A 1 321 ? 45.008 11.389 -5.118 1.00 49.31 321 LYS A N 1
ATOM 2573 C CA . LYS A 1 321 ? 44.338 12.679 -5.340 1.00 49.31 321 LYS A CA 1
ATOM 2574 C C . LYS A 1 321 ? 44.828 13.620 -4.239 1.00 49.31 321 LYS A C 1
ATOM 2576 O O . LYS A 1 321 ? 44.712 13.263 -3.066 1.00 49.31 321 LYS A O 1
ATOM 2581 N N . LYS A 1 322 ? 45.425 14.755 -4.615 1.00 44.19 322 LYS A N 1
ATOM 2582 C CA . LYS A 1 322 ? 45.617 15.857 -3.672 1.00 44.19 322 LYS A CA 1
ATOM 2583 C C . LYS A 1 322 ? 44.219 16.256 -3.204 1.00 44.19 322 LYS A C 1
ATOM 2585 O O . LYS A 1 322 ? 43.343 16.496 -4.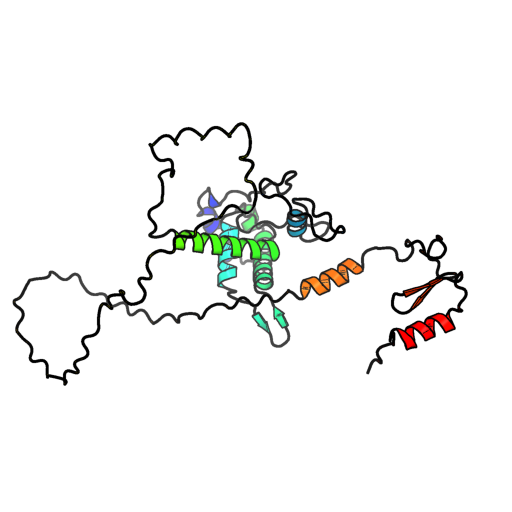029 1.00 44.19 322 LYS A O 1
ATOM 2590 N N . THR A 1 323 ? 43.993 16.149 -1.906 1.00 45.53 323 THR A N 1
ATOM 2591 C CA . THR A 1 323 ? 42.860 16.773 -1.232 1.00 45.53 323 THR A CA 1
ATOM 2592 C C . THR A 1 323 ? 43.191 18.251 -1.131 1.00 45.53 323 THR A C 1
ATOM 2594 O O . THR A 1 323 ? 44.027 18.603 -0.301 1.00 45.53 323 THR A O 1
ATOM 2597 N N . ASP A 1 324 ? 42.596 19.040 -2.021 1.00 36.62 324 ASP A N 1
ATOM 2598 C CA . ASP A 1 324 ? 42.346 20.467 -1.818 1.00 36.62 324 ASP A CA 1
ATOM 2599 C C . ASP A 1 324 ? 40.893 20.634 -1.358 1.00 36.62 324 ASP A C 1
ATOM 2601 O O . ASP A 1 324 ? 40.027 19.886 -1.889 1.00 36.62 324 ASP A O 1
#

Radius of gyration: 35.79 Å; chains: 1; bounding box: 105×76×86 Å

Sequence (324 aa):
MALSNTQAKETIRLWKSLHEYDQQPTTFAPRHRTTLVKGKLKAPKRRSTNVVPGLDSTRRCFLGSNSAPAQWPDCNRYTEAVISQLCNLHPGPEKSKKKTTNRWSLVCKDYRGIQERVMNNGMVMRETQIQLPDINQTTLSHWYIKRQKKKEQEILKQGLPQRTEPAASKTPLPAAIPLPPSLPQVNYPVPFKFVLPTNTTGTAILRGQTSKACQPMPILPAPVPPVPFLQPPTVARRFPPVPIQSKIQIQHHQPQSWQQKSQQAAVVSNSLYNMVCPKCGKKKDPENHKQYFGNWYCNTMTESFETWRENLKKNKGYKKKKTD

Organism: NCBI:txid46732

Foldseek 3Di:
DADDPVRLVVLLVVQVPDDPQLQDDFDDDDQDDQDDPDDDPPDPPDPPDPPRPSPVVQVCQDPDPPGGGADACVRGDVSVVLLVVLCVVQVAWDDDPVDTHGSLNSSLVVLVVVVCNQVVDPSNVVSGPDDRGHHHSVSSVVNVVVVVVVVVVVVVCVPPDPPPDDPDDPDDDPDPDDDDPDDPPDDPPDPDDDPDDDDPVPVDDDPDDDDDDDDDDDDDDDDDDDDDDDDDDDDDDDDDDDDDDPDPPPDPDDDCVVVVVVVVVVVPDPPPFADQDPPPRHTDDVVQWPDDPNDIDGVPDPDDPVRVNVCCCPVVVDDDPPDD